Protein AF-0000000072836113 (afdb_homodimer)

Solvent-accessible surface area (backbone atoms only — not comparable to full-atom values): 17265 Å² total; per-residue (Å²): 109,69,57,57,51,49,36,40,50,34,34,48,49,34,35,54,46,54,59,66,67,56,52,55,27,55,66,50,55,52,45,44,49,50,35,49,42,50,35,51,41,53,59,25,50,70,26,61,88,32,74,64,18,45,50,36,31,46,52,44,48,41,49,39,23,42,24,34,28,39,27,32,53,12,46,51,43,48,22,62,48,16,75,67,33,53,38,48,71,48,24,47,52,20,14,58,74,62,66,36,54,74,38,69,59,45,54,52,17,51,50,27,34,52,52,15,49,44,59,48,45,41,54,59,60,36,62,66,20,39,58,44,29,43,62,53,30,60,93,45,44,65,59,52,50,47,52,50,51,50,38,49,55,45,46,50,51,44,49,47,48,46,44,54,50,52,45,47,38,49,47,48,38,54,60,51,63,73,100,110,67,57,59,49,48,36,41,48,36,34,48,50,32,36,55,46,50,62,67,47,72,55,52,28,55,67,51,55,51,47,44,49,49,36,48,43,48,36,50,40,52,59,26,49,70,26,61,86,32,72,66,16,44,49,35,30,48,53,43,49,40,50,38,22,41,25,33,28,38,27,33,53,12,46,51,44,48,23,62,49,16,75,67,34,52,38,47,70,49,23,46,51,21,13,59,74,63,65,36,53,76,37,69,58,46,56,52,16,51,50,27,34,51,53,15,50,43,58,47,44,39,53,60,57,34,63,68,18,38,57,43,30,42,63,54,29,61,93,46,43,65,61,52,50,46,51,49,53,49,39,50,56,47,44,50,52,46,49,47,49,47,44,54,50,51,44,46,40,48,49,46,40,54,57,52,64,72,100

Secondary structure (DSSP, 8-state):
-HHHHHHHHHHHHHHHHHHHT---BHHHHHHHHHHHHHHHHHHHHTTTT-HHHHHHHHHHHHHHHHHHHHHHHHHHHHHHHTTS--BHHHHHHHHHHHT-TTSHHHHHHHHHHHHHHHHHH-SHHHHHHHHHHHHHTGGGHHHHHHHHHHHHHHHHHHHHHHHHHHHHHHHHHHHHTT-/-HHHHHHHHHHHHHHHHHHHS---BHHHHHHHHHHHHHHHHHHHHTTTT-HHHHHHHHHHHHHHHHHHHHHHHHHHHHHHHTTS--BHHHHHHHHHHHT-TTSHHHHHHHHHHHHHHHHHH-SHHHHHHHHHHHHHTGGGHHHHHHHHHHHHHHHHHHHHHHHHHHHHHHHHHHHHTT-

InterPro domains:
  IPR001750 NADH:quinone oxidoreductase/Mrp antiporter, transmembrane domain [PF00361] (23-136)

Sequence (358 aa):
MAITEFLLFVLTATLGGMFLCGANDLITIFVAPECFSLCSYLLSGYTKRDVRSNEATMKYLLMGGASSSILVHGFSWLYGSSGGEIELQEIVNGLINTQMYNSPGISIALISITVGIGFKLSPAPFHQWTPDVYEGVRNRMDSVLYIREEGNQKGKKMSSSFFYHLGAVRDESLMHGFEMAITEFLLFVLTATLGGMFLCGANDLITIFVAPECFSLCSYLLSGYTKRDVRSNEATMKYLLMGGASSSILVHGFSWLYGSSGGEIELQEIVNGLINTQMYNSPGISIALISITVGIGFKLSPAPFHQWTPDVYEGVRNRMDSVLYIREEGNQKGKKMSSSFFYHLGAVRDESLMHGFE

pLDDT: mean 72.99, std 17.7, range [32.22, 97.19]

Organism: Musa balbisiana (NCBI:txid52838)

Nearest PDB structures (foldseek):
  7f9o-assembly1_M  TM=8.251E-01  e=6.031E-12  Hordeum vulgare subsp. spontaneum
  7wg5-assembly1_B  TM=7.705E-01  e=1.070E-10  Arabidopsis thaliana
  7a0g-assembly1_FFF  TM=2.506E-01  e=3.301E+00  Serratia marcescens
  6grj-assembly1_F  TM=2.348E-01  e=4.025E+00  Aeromonas hydrophila
  7f9o-assembly1_M  TM=8.269E-01  e=3.809E-12  Hordeum vulgare subsp. spontaneum

Foldseek 3Di:
DVVLVVLLVVLVVVLVVLLVVAPFFLVSLLVNLVSLLVSVLSLLCVLVVDPLSVVLSVVLVVLLVVLSVLQVQLVVLLCVCLVRGTGLLSSLVSNVVSVVLPPVSNVSSVVSNCSSLCSSLPCVSVVSNVVVSCVSNVVPNVSVVVSNVSSVVSSVSSVCSNCVSSVVSVVVCVVVVVD/DVVLVVVLVVLVVVLVVLLVVQPFFLVSLLVNLVSLLVSVLSLLCVLVVDPLSVVLSVVLVVLLVVLSVLQVQLVVLLCVCLVRGTGLLSSLVSNVVSVVLPPVSNVSSVVSNCSSLCSSLPCVSVVSNVVVSCVSNVVPNVSVVVSNVSSVVSSVSSVCSNCVSSVVSVVVCVVVVVD

Structure (mmCIF, N/CA/C/O backbone):
data_AF-0000000072836113-model_v1
#
loop_
_entity.id
_entity.type
_entity.pdbx_description
1 polymer 'NADH: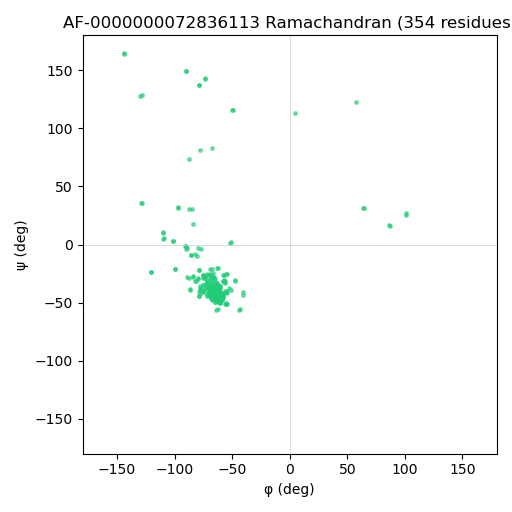quinone oxidoreductase/Mrp antiporter transmembrane domain-containing protein'
#
loop_
_atom_site.group_PDB
_atom_site.id
_atom_site.type_symbol
_atom_site.label_atom_id
_atom_site.label_alt_id
_atom_site.label_comp_id
_atom_site.label_asym_id
_atom_site.label_entity_id
_atom_site.label_seq_id
_atom_site.pdbx_PDB_ins_code
_atom_site.Cartn_x
_atom_site.Cartn_y
_atom_site.Cartn_z
_atom_site.occupancy
_atom_site.B_iso_or_equiv
_atom_site.auth_seq_id
_atom_site.auth_comp_id
_atom_site.auth_asym_id
_atom_site.auth_atom_id
_atom_site.pdbx_PDB_model_num
ATOM 1 N N . MET A 1 1 ? 17.453 -12.844 -9.352 1 54.12 1 MET A N 1
ATOM 2 C CA . MET A 1 1 ? 18.172 -12.5 -8.125 1 54.12 1 MET A CA 1
ATOM 3 C C . MET A 1 1 ? 18.609 -11.039 -8.133 1 54.12 1 MET A C 1
ATOM 5 O O . MET A 1 1 ? 18.344 -10.305 -7.188 1 54.12 1 MET A O 1
ATOM 9 N N . ALA A 1 2 ? 19.125 -10.672 -9.32 1 58.09 2 ALA A N 1
ATOM 10 C CA . ALA A 1 2 ? 19.734 -9.344 -9.391 1 58.09 2 ALA A CA 1
ATOM 11 C C . ALA A 1 2 ? 18.672 -8.25 -9.305 1 58.09 2 ALA A C 1
ATOM 13 O O . ALA A 1 2 ? 18.844 -7.262 -8.594 1 58.09 2 ALA A O 1
ATOM 14 N N . ILE A 1 3 ? 17.5 -8.484 -9.836 1 57.16 3 ILE A N 1
ATOM 15 C CA . ILE A 1 3 ? 16.484 -7.445 -9.898 1 57.16 3 ILE A CA 1
ATOM 16 C C . ILE A 1 3 ? 15.828 -7.277 -8.531 1 57.16 3 ILE A C 1
ATOM 18 O O . ILE A 1 3 ? 15.555 -6.156 -8.102 1 57.16 3 ILE A O 1
ATOM 22 N N . THR A 1 4 ? 15.695 -8.328 -7.914 1 59.41 4 THR A N 1
ATOM 23 C CA . THR A 1 4 ? 15.102 -8.281 -6.578 1 59.41 4 THR A CA 1
ATOM 24 C C . THR A 1 4 ? 16.031 -7.559 -5.605 1 59.41 4 THR A C 1
ATOM 26 O O . THR A 1 4 ? 15.57 -6.773 -4.77 1 59.41 4 THR A O 1
ATOM 29 N N . GLU A 1 5 ? 17.266 -7.895 -5.793 1 60.19 5 GLU A N 1
ATOM 30 C CA . GLU A 1 5 ? 18.25 -7.227 -4.945 1 60.19 5 GLU A CA 1
ATOM 31 C C . GLU A 1 5 ? 18.25 -5.719 -5.195 1 60.19 5 GLU A C 1
ATOM 33 O O . GLU A 1 5 ? 18.359 -4.93 -4.254 1 60.19 5 GLU A O 1
ATOM 38 N N . PHE A 1 6 ? 18.203 -5.52 -6.395 1 60.78 6 PHE A N 1
ATOM 39 C CA . PHE A 1 6 ? 18.188 -4.105 -6.754 1 60.78 6 PHE A CA 1
ATOM 40 C C . PHE A 1 6 ? 16.953 -3.414 -6.191 1 60.78 6 PHE A C 1
ATOM 42 O O . PHE A 1 6 ? 17.047 -2.334 -5.605 1 60.78 6 PHE A O 1
ATOM 49 N N . LEU A 1 7 ? 15.82 -4.062 -6.293 1 60.91 7 LEU A N 1
ATOM 50 C CA . LEU A 1 7 ? 14.578 -3.484 -5.793 1 60.91 7 LEU A CA 1
ATOM 51 C C . LEU A 1 7 ? 14.633 -3.307 -4.277 1 60.91 7 LEU A C 1
ATOM 53 O O . LEU A 1 7 ? 14.18 -2.289 -3.752 1 60.91 7 LEU A O 1
ATOM 57 N N . LEU A 1 8 ? 15.242 -4.191 -3.686 1 61.47 8 LEU A N 1
ATOM 58 C CA . LEU A 1 8 ? 15.398 -4.117 -2.236 1 61.47 8 LEU A CA 1
ATOM 59 C C . LEU A 1 8 ? 16.266 -2.932 -1.841 1 61.47 8 LEU A C 1
ATOM 61 O O . LEU A 1 8 ? 15.969 -2.225 -0.877 1 61.47 8 LEU A O 1
ATOM 65 N N . PHE A 1 9 ? 17.281 -2.877 -2.637 1 62.47 9 PHE A N 1
ATOM 66 C CA . PHE A 1 9 ? 18.203 -1.792 -2.344 1 62.47 9 PHE A CA 1
ATOM 67 C C . PHE A 1 9 ? 17.516 -0.438 -2.508 1 62.47 9 PHE A C 1
ATOM 69 O O . PHE A 1 9 ? 17.656 0.436 -1.648 1 62.47 9 PHE A O 1
ATOM 76 N N . VAL A 1 10 ? 16.844 -0.304 -3.539 1 60.09 10 VAL A N 1
ATOM 77 C CA . VAL A 1 10 ? 16.219 0.97 -3.865 1 60.09 10 VAL A CA 1
ATOM 78 C C . VAL A 1 10 ? 15.117 1.279 -2.846 1 60.09 10 VAL A C 1
ATOM 80 O O . VAL A 1 10 ? 15.008 2.41 -2.367 1 60.09 10 VAL A O 1
ATOM 83 N N . LEU A 1 11 ? 14.414 0.276 -2.494 1 62.47 11 LEU A N 1
ATOM 84 C CA . LEU A 1 11 ? 13.32 0.5 -1.558 1 62.47 11 LEU A CA 1
ATOM 85 C C . LEU A 1 11 ? 13.852 0.867 -0.176 1 62.47 11 LEU A C 1
ATOM 87 O O . LEU A 1 11 ? 13.305 1.757 0.485 1 62.47 11 LEU A O 1
ATOM 91 N N . THR A 1 12 ? 14.914 0.233 0.143 1 61.06 12 THR A N 1
ATOM 92 C CA . THR A 1 12 ? 15.5 0.525 1.446 1 61.06 12 THR A CA 1
ATOM 93 C C . THR A 1 12 ? 16.094 1.933 1.471 1 61.06 12 THR A C 1
ATOM 95 O O . THR A 1 12 ? 15.945 2.652 2.463 1 61.06 12 THR A O 1
ATOM 98 N N . ALA A 1 13 ? 16.672 2.189 0.383 1 60.03 13 ALA A N 1
ATOM 99 C CA . ALA A 1 13 ? 17.25 3.531 0.289 1 60.03 13 ALA A CA 1
ATOM 100 C C . ALA A 1 13 ? 16.156 4.594 0.328 1 60.03 13 ALA A C 1
ATOM 102 O O . ALA A 1 13 ? 16.328 5.645 0.954 1 60.03 13 ALA A O 1
ATOM 103 N N . THR A 1 14 ? 15.117 4.324 -0.301 1 59.16 14 THR A N 1
ATOM 104 C CA . THR A 1 14 ? 13.992 5.258 -0.325 1 59.16 14 THR A CA 1
ATOM 105 C C . THR A 1 14 ? 13.383 5.406 1.066 1 59.16 14 THR A C 1
ATOM 107 O O . THR A 1 14 ? 13.07 6.52 1.496 1 59.16 14 THR A O 1
ATOM 110 N N . LEU A 1 15 ? 13.305 4.297 1.693 1 60.97 15 LEU A N 1
ATOM 111 C CA . LEU A 1 15 ? 12.797 4.328 3.061 1 60.97 15 LEU A CA 1
ATOM 112 C C . LEU A 1 15 ? 13.68 5.191 3.951 1 60.97 15 LEU A C 1
ATOM 114 O O . LEU A 1 15 ? 13.172 5.973 4.766 1 60.97 15 LEU A O 1
ATOM 118 N N . GLY A 1 16 ? 14.898 4.934 3.746 1 58.16 16 GLY A N 1
ATOM 119 C CA . GLY A 1 16 ? 15.828 5.738 4.523 1 58.16 16 GLY A CA 1
ATOM 120 C C . GLY A 1 16 ? 15.703 7.223 4.242 1 58.16 16 GLY A C 1
ATOM 121 O O . GLY A 1 16 ? 15.68 8.039 5.172 1 58.16 16 GLY A O 1
ATOM 122 N N . GLY A 1 17 ? 15.586 7.582 3.07 1 56.16 17 GLY A N 1
ATOM 123 C CA . GLY A 1 17 ? 15.492 8.977 2.678 1 56.16 17 GLY A CA 1
ATOM 124 C C . GLY A 1 17 ? 14.195 9.633 3.123 1 56.16 17 GLY A C 1
ATOM 125 O O . GLY A 1 17 ? 14.188 10.805 3.494 1 56.16 17 GLY A O 1
ATOM 126 N N . MET A 1 18 ? 13.156 8.977 2.979 1 52.75 18 MET A N 1
ATOM 127 C CA . MET A 1 18 ? 11.867 9.555 3.336 1 52.75 18 MET A CA 1
ATOM 128 C C . MET A 1 18 ? 11.805 9.867 4.828 1 52.75 18 MET A C 1
ATOM 130 O O . MET A 1 18 ? 11.195 10.859 5.234 1 52.75 18 MET A O 1
ATOM 134 N N . PHE A 1 19 ? 12.367 9.031 5.543 1 5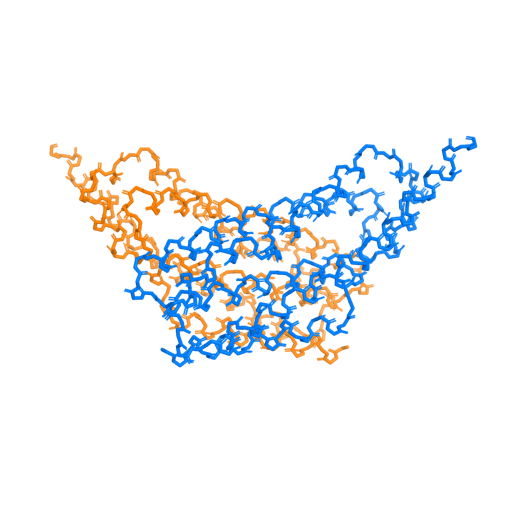2.69 19 PHE A N 1
ATOM 135 C CA . PHE A 1 19 ? 12.359 9.219 6.988 1 52.69 19 PHE A CA 1
ATOM 136 C C . PHE A 1 19 ? 13.18 10.438 7.383 1 52.69 19 PHE A C 1
ATOM 138 O O . PHE A 1 19 ? 12.898 11.086 8.391 1 52.69 19 PHE A O 1
ATOM 145 N N . LEU A 1 20 ? 14.062 10.656 6.562 1 48.53 20 LEU A N 1
ATOM 146 C CA . LEU A 1 20 ? 14.875 11.82 6.887 1 48.53 20 LEU A CA 1
ATOM 147 C C . LEU A 1 20 ? 14.07 13.102 6.75 1 48.53 20 LEU A C 1
ATOM 149 O O . LEU A 1 20 ? 14.391 14.117 7.379 1 48.53 20 LEU A O 1
ATOM 153 N N . CYS A 1 21 ? 13.141 13.156 5.973 1 48.66 21 CYS A N 1
ATOM 154 C CA . CYS A 1 21 ? 12.469 14.422 5.707 1 48.66 21 CYS A CA 1
ATOM 155 C C . CYS A 1 21 ? 11.406 14.703 6.762 1 48.66 21 CYS A C 1
ATOM 157 O O . CYS A 1 21 ? 10.961 15.844 6.91 1 48.66 21 CYS A O 1
ATOM 159 N N . GLY A 1 22 ? 11.422 14.047 7.934 1 60.19 22 GLY A N 1
ATOM 160 C CA . GLY A 1 22 ? 10.406 14.281 8.953 1 60.19 22 GLY A CA 1
ATOM 161 C C . GLY A 1 22 ? 9 14.023 8.453 1 60.19 22 GLY A C 1
ATOM 162 O O . GLY A 1 22 ? 8.641 14.422 7.348 1 60.19 22 GLY A O 1
ATOM 163 N N . ALA A 1 23 ? 8.172 13.188 8.992 1 74.69 23 ALA A N 1
ATOM 164 C CA . ALA A 1 23 ? 6.785 12.859 8.664 1 74.69 23 ALA A CA 1
ATOM 165 C C . ALA A 1 23 ? 5.832 13.938 9.18 1 74.69 23 ALA A C 1
ATOM 167 O O . ALA A 1 23 ? 5.207 13.766 10.234 1 74.69 23 ALA A O 1
ATOM 168 N N . ASN A 1 24 ? 5.711 15.094 8.367 1 82.25 24 ASN A N 1
ATOM 169 C CA . ASN A 1 24 ? 4.918 16.234 8.828 1 82.25 24 ASN A CA 1
ATOM 170 C C . ASN A 1 24 ? 3.627 16.375 8.023 1 82.25 24 ASN A C 1
ATOM 172 O O . ASN A 1 24 ? 2.904 17.359 8.172 1 82.25 24 ASN A O 1
ATOM 176 N N . ASP A 1 25 ? 3.4 15.453 7.191 1 87.31 25 ASP A N 1
ATOM 177 C CA . ASP A 1 25 ? 2.15 15.477 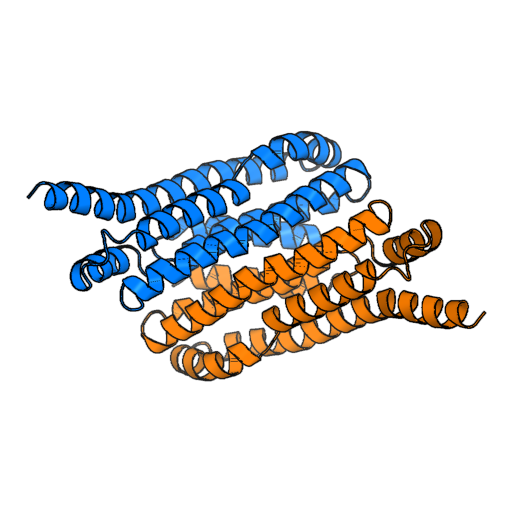6.441 1 87.31 25 ASP A CA 1
ATOM 178 C C . ASP A 1 25 ? 1.611 14.07 6.227 1 87.31 25 ASP A C 1
ATOM 180 O O . ASP A 1 25 ? 2.344 13.086 6.375 1 87.31 25 ASP A O 1
ATOM 184 N N . LEU A 1 26 ? 0.44 14.023 5.867 1 90.31 26 LEU A N 1
ATOM 185 C CA . LEU A 1 26 ? -0.258 12.742 5.75 1 90.31 26 LEU A CA 1
ATOM 186 C C . LEU A 1 26 ? 0.352 11.891 4.645 1 90.31 26 LEU A C 1
ATOM 188 O O . LEU A 1 26 ? 0.415 10.664 4.762 1 90.31 26 LEU A O 1
ATOM 192 N N . ILE A 1 27 ? 0.826 12.5 3.596 1 85.38 27 ILE A N 1
ATOM 193 C CA . ILE A 1 27 ? 1.368 11.758 2.463 1 85.38 27 ILE A CA 1
ATOM 194 C C . ILE A 1 27 ? 2.648 11.039 2.881 1 85.38 27 ILE A C 1
ATOM 196 O O . ILE A 1 27 ? 2.799 9.836 2.646 1 85.38 27 ILE A O 1
ATOM 200 N N . THR A 1 28 ? 3.516 11.75 3.541 1 82.69 28 THR A N 1
ATOM 201 C CA . THR A 1 28 ? 4.777 11.164 3.98 1 82.69 28 THR A CA 1
ATOM 202 C C . THR A 1 28 ? 4.531 10.07 5.02 1 82.69 28 THR A C 1
ATOM 204 O O . THR A 1 28 ? 5.203 9.039 5.012 1 82.69 28 THR A O 1
ATOM 207 N N . ILE A 1 29 ? 3.553 10.273 5.848 1 86.31 29 ILE A N 1
ATOM 208 C CA . ILE A 1 29 ? 3.227 9.312 6.895 1 86.31 29 ILE A CA 1
ATOM 209 C C . ILE A 1 29 ? 2.666 8.039 6.266 1 86.31 29 ILE A C 1
ATOM 211 O O . ILE A 1 29 ? 2.855 6.941 6.797 1 86.31 29 ILE A O 1
ATOM 215 N N . PHE A 1 30 ? 2.061 8.172 5.18 1 89.69 30 PHE A N 1
ATOM 216 C CA . PHE A 1 30 ? 1.537 6.996 4.488 1 89.69 30 PHE A CA 1
ATOM 217 C C . PHE A 1 30 ? 2.648 6.273 3.738 1 89.69 30 PHE A C 1
ATOM 219 O O . PHE A 1 30 ? 2.758 5.047 3.814 1 89.69 30 PHE A O 1
ATOM 226 N N . VAL A 1 31 ? 3.465 7.016 3.061 1 84 31 VAL A N 1
ATOM 227 C CA . VAL A 1 31 ? 4.441 6.457 2.129 1 84 31 VAL A CA 1
ATOM 228 C C . VAL A 1 31 ? 5.539 5.73 2.902 1 84 31 VAL A C 1
ATOM 230 O O . VAL A 1 31 ? 6.012 4.676 2.475 1 84 31 VAL A O 1
ATOM 233 N N . ALA A 1 32 ? 5.918 6.25 4.004 1 81.06 32 ALA A N 1
ATOM 234 C CA . ALA A 1 32 ? 7.055 5.703 4.742 1 81.06 32 ALA A CA 1
ATOM 235 C C . ALA A 1 32 ? 6.781 4.27 5.188 1 81.06 32 ALA A C 1
ATOM 237 O O . ALA A 1 32 ? 7.539 3.355 4.859 1 81.06 32 ALA A O 1
ATOM 238 N N . PRO A 1 33 ? 5.703 4.008 5.902 1 83.5 33 PRO A N 1
ATOM 239 C CA . PRO A 1 33 ? 5.461 2.621 6.301 1 83.5 33 PRO A CA 1
ATOM 240 C C . PRO A 1 33 ? 5.16 1.71 5.113 1 83.5 33 PRO A C 1
ATOM 242 O O . PRO A 1 33 ? 5.48 0.519 5.148 1 83.5 33 PRO A O 1
ATOM 245 N N . GLU A 1 34 ? 4.613 2.236 4.074 1 85.94 34 GLU A N 1
ATOM 246 C CA . GLU A 1 34 ? 4.387 1.433 2.875 1 85.94 34 GLU A CA 1
ATOM 247 C C . GLU A 1 34 ? 5.703 0.969 2.264 1 85.94 34 GLU A C 1
ATOM 249 O O . GLU A 1 34 ? 5.828 -0.184 1.845 1 85.94 34 GLU A O 1
ATOM 254 N N . CYS A 1 35 ? 6.543 1.857 2.205 1 78.5 35 CYS A N 1
ATOM 255 C CA . CYS A 1 35 ? 7.855 1.508 1.675 1 78.5 35 CYS A CA 1
ATOM 256 C C . CYS A 1 35 ? 8.523 0.445 2.537 1 78.5 35 CYS A C 1
ATOM 258 O O . CYS A 1 35 ? 9.141 -0.485 2.014 1 78.5 35 CYS A O 1
ATOM 260 N N . PHE A 1 36 ? 8.383 0.615 3.795 1 76.69 36 PHE A N 1
ATOM 261 C CA . PHE A 1 36 ? 8.938 -0.372 4.715 1 76.69 36 PHE A CA 1
ATOM 262 C C . PHE A 1 36 ? 8.32 -1.744 4.469 1 76.69 36 PHE A C 1
ATOM 264 O O . PHE A 1 36 ? 9.039 -2.746 4.383 1 76.69 36 PHE A O 1
ATOM 271 N N . SER A 1 37 ? 7.055 -1.807 4.355 1 83.12 37 SER A N 1
ATOM 272 C CA . SER A 1 37 ? 6.348 -3.064 4.137 1 83.12 37 SER A CA 1
ATOM 273 C C . SER A 1 37 ? 6.762 -3.707 2.814 1 83.12 37 SER A C 1
ATOM 275 O O . SER A 1 37 ? 6.957 -4.922 2.744 1 83.12 37 SER A O 1
ATOM 277 N N . LEU A 1 38 ? 6.883 -2.936 1.855 1 80.44 38 LEU A N 1
ATOM 278 C CA . LEU A 1 38 ? 7.238 -3.469 0.544 1 80.44 38 LEU A CA 1
ATOM 279 C C . LEU A 1 38 ? 8.633 -4.082 0.569 1 80.44 38 LEU A C 1
ATOM 281 O O . LEU A 1 38 ? 8.859 -5.145 -0.019 1 80.44 38 LEU A O 1
ATOM 285 N N . CYS A 1 39 ? 9.5 -3.434 1.212 1 74.25 39 CYS A N 1
ATOM 286 C CA . CYS A 1 39 ? 10.836 -3.988 1.368 1 74.25 39 CYS A CA 1
ATOM 287 C C . CYS A 1 39 ? 10.797 -5.32 2.111 1 74.25 39 CYS A C 1
ATOM 289 O O . CYS A 1 39 ? 11.508 -6.258 1.755 1 74.25 39 CYS A O 1
ATOM 291 N N . SER A 1 40 ? 9.961 -5.375 3.025 1 75.94 40 SER A N 1
ATOM 292 C CA . SER A 1 40 ? 9.844 -6.578 3.842 1 75.94 40 SER A CA 1
ATOM 293 C C . SER A 1 40 ? 9.25 -7.73 3.045 1 75.94 40 SER A C 1
ATOM 295 O O . SER A 1 40 ? 9.688 -8.875 3.174 1 75.94 40 SER A O 1
ATOM 297 N N . TYR A 1 41 ? 8.281 -7.422 2.197 1 80.06 41 TYR A N 1
ATOM 298 C CA . TYR A 1 41 ? 7.684 -8.469 1.378 1 80.06 41 TYR A CA 1
ATOM 299 C C . TYR A 1 41 ? 8.703 -9.055 0.411 1 80.06 41 TYR A C 1
ATOM 301 O O . TYR A 1 41 ? 8.75 -10.273 0.214 1 80.06 41 TYR A O 1
ATOM 309 N N . LEU A 1 42 ? 9.422 -8.195 -0.139 1 73.88 42 LEU A N 1
ATOM 310 C CA . LEU A 1 42 ? 10.383 -8.617 -1.155 1 73.88 42 LEU A CA 1
ATOM 311 C C . LEU A 1 42 ? 11.516 -9.422 -0.529 1 73.88 42 LEU A C 1
ATOM 313 O O . LEU A 1 42 ? 11.984 -10.406 -1.114 1 73.88 42 LEU A O 1
ATOM 317 N N . LEU A 1 43 ? 11.867 -9.031 0.563 1 69.19 43 LEU A N 1
ATOM 318 C CA . LEU A 1 43 ? 12.922 -9.758 1.266 1 69.19 43 LEU A CA 1
ATOM 319 C C . LEU A 1 43 ? 12.453 -11.156 1.651 1 69.19 43 LEU A C 1
ATOM 321 O O . LEU A 1 43 ? 13.195 -12.125 1.484 1 69.19 43 LEU A O 1
ATOM 325 N N . SER A 1 44 ? 11.281 -11.203 2.064 1 68 44 SER A N 1
ATOM 326 C CA . SER A 1 44 ? 10.742 -12.492 2.494 1 68 44 SER A CA 1
ATOM 327 C C . SER A 1 44 ? 10.414 -13.375 1.298 1 68 44 SER A C 1
ATOM 329 O O . SER A 1 44 ? 10.578 -14.602 1.359 1 68 44 SER A O 1
ATOM 331 N N . GLY A 1 45 ? 9.977 -12.781 0.256 1 64 45 GLY A N 1
ATOM 332 C CA . GLY A 1 45 ? 9.617 -13.523 -0.946 1 64 45 GLY A CA 1
ATOM 333 C C . GLY A 1 45 ? 10.82 -14.078 -1.681 1 64 45 GLY A C 1
ATOM 334 O O . GLY A 1 45 ? 10.695 -15.047 -2.443 1 64 45 GLY A O 1
ATOM 335 N N . TYR A 1 46 ? 11.828 -13.508 -1.519 1 61.34 46 TYR A N 1
ATOM 336 C CA . TYR A 1 46 ? 13.055 -14.008 -2.133 1 61.34 46 TYR A CA 1
ATOM 337 C C . TYR A 1 46 ? 13.469 -15.336 -1.518 1 61.34 46 TYR A C 1
ATOM 339 O O . TYR A 1 46 ? 14.195 -16.125 -2.141 1 61.34 46 TYR A O 1
ATOM 347 N N . THR A 1 47 ? 13.016 -15.578 -0.413 1 55.28 47 THR A N 1
ATOM 348 C CA . THR A 1 47 ? 13.273 -16.891 0.161 1 55.28 47 THR A CA 1
ATOM 349 C C . THR A 1 47 ? 12.203 -17.891 -0.281 1 55.28 47 THR A C 1
ATOM 351 O O . THR A 1 47 ? 11.812 -18.766 0.49 1 55.28 47 THR A O 1
ATOM 354 N N . LYS A 1 48 ? 11.664 -17.672 -1.484 1 56.03 48 LYS A N 1
ATOM 355 C CA . LYS A 1 48 ? 10.539 -18.391 -2.066 1 56.03 48 LYS A CA 1
ATOM 356 C C . LYS A 1 48 ? 10.766 -19.906 -2.012 1 56.03 48 LYS A C 1
ATOM 358 O O . LYS A 1 48 ? 9.836 -20.688 -2.225 1 56.03 48 LYS A O 1
ATOM 363 N N . ARG A 1 49 ? 11.914 -20.406 -1.439 1 59.69 49 ARG A N 1
ATOM 364 C CA . ARG A 1 49 ? 12.211 -21.828 -1.579 1 59.69 49 ARG A CA 1
ATOM 365 C C . ARG A 1 49 ? 11.602 -22.625 -0.432 1 59.69 49 ARG A C 1
ATOM 367 O O . ARG A 1 49 ? 11.531 -23.859 -0.496 1 59.69 49 ARG A O 1
ATOM 374 N N . ASP A 1 50 ? 11.023 -21.891 0.454 1 68.06 50 ASP A N 1
ATOM 375 C CA . ASP A 1 50 ? 10.469 -22.625 1.585 1 68.06 50 ASP A CA 1
ATOM 376 C C . ASP A 1 50 ? 9.008 -22.266 1.822 1 68.06 50 ASP A C 1
ATOM 378 O O . ASP A 1 50 ? 8.648 -21.094 1.797 1 68.06 50 ASP A O 1
ATOM 382 N N . VAL A 1 51 ? 8.188 -23.281 1.903 1 74.44 51 VAL A N 1
ATOM 383 C CA . VAL A 1 51 ? 6.75 -23.141 2.105 1 74.44 51 VAL A CA 1
ATOM 384 C C . VAL A 1 51 ? 6.473 -22.266 3.318 1 74.44 51 VAL A C 1
ATOM 386 O O . VAL A 1 51 ? 5.551 -21.438 3.301 1 74.44 51 VAL A O 1
ATOM 389 N N . ARG A 1 52 ? 7.27 -22.391 4.34 1 74.19 52 ARG A N 1
ATOM 390 C CA . ARG A 1 52 ? 7.074 -21.625 5.566 1 74.19 52 ARG A CA 1
ATOM 391 C C . ARG A 1 52 ? 7.336 -20.141 5.336 1 74.19 52 ARG A C 1
ATOM 393 O O . ARG A 1 52 ? 6.629 -19.297 5.871 1 74.19 52 ARG A O 1
ATOM 400 N N . SER A 1 53 ? 8.273 -19.859 4.504 1 73.69 53 SER A N 1
ATOM 401 C CA . SER A 1 53 ? 8.609 -18.484 4.172 1 73.69 53 SER A CA 1
ATOM 402 C C . SER A 1 53 ? 7.512 -17.828 3.338 1 73.69 53 SER A C 1
ATOM 404 O O . SER A 1 53 ? 7.145 -16.672 3.576 1 73.69 53 SER A O 1
ATOM 406 N N . ASN A 1 54 ? 6.973 -18.656 2.512 1 79 54 ASN A N 1
ATOM 407 C CA . ASN A 1 54 ? 5.875 -18.156 1.693 1 79 54 ASN A CA 1
ATOM 408 C C . ASN A 1 54 ? 4.648 -17.828 2.541 1 79 54 ASN A C 1
ATOM 410 O O . ASN A 1 54 ? 3.98 -16.812 2.303 1 79 54 ASN A O 1
ATOM 414 N N . GLU A 1 55 ? 4.453 -18.703 3.496 1 86 55 GLU A N 1
ATOM 415 C CA . GLU A 1 55 ? 3.311 -18.469 4.375 1 86 55 GLU A CA 1
ATOM 416 C C . GLU A 1 55 ? 3.484 -17.203 5.199 1 86 55 GLU A C 1
ATOM 418 O O . GLU A 1 55 ? 2.555 -16.406 5.324 1 86 55 GLU A O 1
ATOM 423 N N . ALA A 1 56 ? 4.586 -17.016 5.734 1 81.38 56 ALA A N 1
ATOM 424 C CA . ALA A 1 56 ? 4.871 -15.828 6.543 1 81.38 56 ALA A CA 1
ATOM 425 C C . ALA A 1 56 ? 4.773 -14.555 5.707 1 81.38 56 ALA A C 1
ATOM 427 O O . ALA A 1 56 ? 4.195 -13.562 6.145 1 81.38 56 ALA A O 1
ATOM 428 N N . THR A 1 57 ? 5.32 -14.609 4.527 1 83.19 57 THR A N 1
ATOM 429 C CA . THR A 1 57 ? 5.289 -13.453 3.641 1 83.19 57 THR A CA 1
ATOM 430 C C . THR A 1 57 ? 3.854 -13.102 3.254 1 83.19 57 THR A C 1
ATOM 432 O O . THR A 1 57 ? 3.469 -11.93 3.26 1 83.19 57 THR A O 1
ATOM 435 N N . MET A 1 58 ? 3.131 -14.164 3.047 1 89.06 58 MET A N 1
ATOM 436 C CA . MET A 1 58 ? 1.744 -13.938 2.652 1 89.06 58 MET A CA 1
ATOM 437 C C . MET A 1 58 ? 0.938 -13.359 3.811 1 89.06 58 MET A C 1
ATOM 439 O O . MET A 1 58 ? 0.159 -12.422 3.625 1 89.06 58 MET A O 1
ATOM 443 N N . LYS A 1 59 ? 1.151 -13.906 4.953 1 87.56 59 LYS A N 1
ATOM 444 C CA . LYS A 1 59 ? 0.452 -13.375 6.121 1 87.56 59 LYS A CA 1
ATOM 445 C C . LYS A 1 59 ? 0.79 -11.906 6.344 1 87.56 59 LYS A C 1
ATOM 447 O O . LYS A 1 59 ? -0.1 -11.094 6.598 1 87.56 59 LYS A O 1
ATOM 452 N N . TYR A 1 60 ? 2.021 -11.633 6.164 1 85.31 60 TYR A N 1
ATOM 453 C CA . TYR A 1 60 ? 2.469 -10.258 6.363 1 85.31 60 TYR A CA 1
ATOM 454 C C . TYR A 1 60 ? 1.918 -9.344 5.277 1 85.31 60 TYR A C 1
ATOM 456 O O . TYR A 1 60 ? 1.464 -8.234 5.562 1 85.31 60 TYR A O 1
ATOM 464 N N . LEU A 1 61 ? 1.978 -9.766 4.152 1 89.31 61 LEU A N 1
ATOM 465 C CA . LEU A 1 61 ? 1.464 -9 3.021 1 89.31 61 LEU A CA 1
ATOM 466 C C . LEU A 1 61 ? -0.036 -8.766 3.16 1 89.31 61 LEU A C 1
ATOM 468 O O . LEU A 1 61 ? -0.517 -7.652 2.939 1 89.31 61 LEU A O 1
ATOM 472 N N . LEU A 1 62 ? -0.79 -9.797 3.59 1 93.06 62 LEU A N 1
ATOM 473 C CA . LEU A 1 62 ? -2.234 -9.672 3.75 1 93.06 62 LEU A CA 1
ATOM 474 C C . LEU A 1 62 ? -2.576 -8.672 4.855 1 93.06 62 LEU A C 1
ATOM 476 O O . LEU A 1 62 ? -3.443 -7.816 4.68 1 93.06 62 LEU A O 1
ATOM 480 N N . MET A 1 63 ? -1.853 -8.742 5.91 1 90.19 63 MET A N 1
ATOM 481 C CA . MET A 1 63 ? -2.074 -7.805 7.012 1 90.19 63 MET A CA 1
ATOM 482 C C . MET A 1 63 ? -1.691 -6.387 6.605 1 90.19 63 MET A C 1
ATOM 484 O O . MET A 1 63 ? -2.396 -5.43 6.934 1 90.19 63 MET A O 1
ATOM 488 N N . GLY A 1 64 ? -0.593 -6.297 5.891 1 90 64 GLY A N 1
ATOM 489 C CA . GLY A 1 64 ? -0.144 -5 5.41 1 90 64 GLY A CA 1
ATOM 490 C C . GLY A 1 64 ? -1.127 -4.344 4.457 1 90 64 GLY A C 1
ATOM 491 O O . GLY A 1 64 ? -1.394 -3.145 4.562 1 90 64 GLY A O 1
ATOM 492 N N . GLY A 1 65 ? -1.607 -5.098 3.545 1 93.31 65 GLY A N 1
ATOM 493 C CA . GLY A 1 65 ? -2.607 -4.582 2.625 1 93.31 65 GLY A CA 1
ATOM 494 C C . GLY A 1 65 ? -3.879 -4.129 3.316 1 93.31 65 GLY A C 1
ATOM 495 O O . GLY A 1 65 ? -4.441 -3.088 2.975 1 93.31 65 GLY A O 1
ATOM 496 N N . ALA A 1 66 ? -4.336 -4.887 4.305 1 94.12 66 ALA A N 1
ATOM 497 C CA . ALA A 1 66 ? -5.551 -4.547 5.043 1 94.12 66 ALA A CA 1
ATOM 498 C C . ALA A 1 66 ? -5.336 -3.307 5.906 1 94.12 66 ALA A C 1
ATOM 500 O O . ALA A 1 66 ? -6.223 -2.457 6.016 1 94.12 66 ALA A O 1
ATOM 501 N N . SER A 1 67 ? -4.156 -3.18 6.438 1 93.94 67 SER A N 1
ATOM 502 C CA . SER A 1 67 ? -3.881 -2.07 7.344 1 93.94 67 SER A CA 1
ATOM 503 C C . SER A 1 67 ? -3.854 -0.74 6.602 1 93.94 67 SER A C 1
ATOM 505 O O . SER A 1 67 ? -4.129 0.31 7.184 1 93.94 67 SER A O 1
ATOM 507 N N . SER A 1 68 ? -3.555 -0.803 5.281 1 94.62 68 SER A N 1
ATOM 508 C CA . SER A 1 68 ? -3.557 0.419 4.484 1 94.62 68 SER A CA 1
ATOM 509 C C . SER A 1 68 ? -4.941 1.058 4.453 1 94.62 68 SER A C 1
ATOM 511 O O . SER A 1 68 ? -5.07 2.281 4.527 1 94.62 68 SER A O 1
ATOM 513 N N . SER A 1 69 ? -5.965 0.251 4.414 1 96.44 69 SER A N 1
ATOM 514 C CA . SER A 1 69 ? -7.324 0.774 4.383 1 96.44 69 SER A CA 1
ATOM 515 C C . SER A 1 69 ? -7.707 1.393 5.723 1 96.44 69 SER A C 1
ATOM 517 O O . SER A 1 69 ? -8.406 2.408 5.77 1 96.44 69 SER A O 1
ATOM 519 N N . ILE A 1 70 ? -7.254 0.809 6.766 1 96.25 70 ILE A N 1
ATOM 520 C CA . ILE A 1 70 ? -7.531 1.337 8.094 1 96.25 70 ILE A CA 1
ATOM 521 C C . ILE A 1 70 ? -6.836 2.686 8.266 1 96.25 70 ILE A C 1
ATOM 523 O O . ILE A 1 70 ? -7.441 3.643 8.758 1 96.25 70 ILE A O 1
ATOM 527 N N . LEU A 1 71 ? -5.629 2.736 7.777 1 95.5 71 LEU A N 1
ATOM 528 C CA . LEU A 1 71 ? -4.848 3.965 7.875 1 95.5 71 LEU A CA 1
ATOM 529 C C . LEU A 1 71 ? -5.5 5.09 7.074 1 95.5 71 LEU A C 1
ATOM 531 O O . LEU A 1 71 ? -5.703 6.188 7.594 1 95.5 71 LEU A O 1
ATOM 535 N N . VAL A 1 72 ? -5.934 4.836 5.887 1 96.69 72 VAL A N 1
ATOM 536 C CA . VAL A 1 72 ? -6.461 5.906 5.043 1 96.69 72 VAL A CA 1
ATOM 537 C C . VAL A 1 72 ? -7.855 6.297 5.516 1 96.69 72 VAL A C 1
ATOM 539 O O . VAL A 1 72 ? -8.305 7.426 5.293 1 96.69 72 VAL A O 1
ATOM 542 N N . HIS A 1 73 ? -8.555 5.363 6.145 1 97.19 73 HIS A N 1
ATOM 543 C CA . HIS A 1 73 ? -9.812 5.746 6.777 1 97.19 73 HIS A CA 1
ATOM 544 C C . HIS A 1 73 ? -9.594 6.848 7.809 1 97.19 73 HIS A C 1
ATOM 546 O O . HIS A 1 73 ? -10.328 7.836 7.836 1 97.19 73 HIS A O 1
ATOM 552 N N . GLY A 1 74 ? -8.609 6.742 8.633 1 96.88 74 GLY A N 1
ATOM 553 C CA . GLY A 1 74 ? -8.258 7.789 9.578 1 96.88 74 GLY A CA 1
ATOM 554 C C . GLY A 1 74 ? -7.859 9.094 8.906 1 96.88 74 GLY A C 1
ATOM 555 O O . GLY A 1 74 ? -8.297 10.172 9.312 1 96.88 74 GLY A O 1
ATOM 556 N N . PHE A 1 75 ? -7.145 8.961 7.855 1 97 75 PHE A N 1
ATOM 557 C CA . PHE A 1 75 ? -6.703 10.133 7.109 1 97 75 PHE A CA 1
ATOM 558 C C . PHE A 1 75 ? -7.895 10.898 6.539 1 97 75 PHE A C 1
ATOM 560 O O . PHE A 1 75 ? -7.887 12.125 6.5 1 97 75 PHE A O 1
ATOM 567 N N . SER A 1 76 ? -8.859 10.148 6.098 1 97.06 76 SER A N 1
ATOM 568 C CA . SER A 1 76 ? -10.023 10.789 5.5 1 97.06 76 SER A CA 1
ATOM 569 C C . SER A 1 76 ? -10.758 11.664 6.512 1 97.06 76 SER A C 1
ATOM 571 O O . SER A 1 76 ? -11.219 12.758 6.176 1 97.06 76 SER A O 1
ATOM 573 N N . TRP A 1 77 ? -10.812 11.219 7.715 1 96.62 77 TRP A N 1
ATOM 574 C CA . TRP A 1 77 ? -11.461 11.992 8.766 1 96.62 77 TRP A CA 1
ATOM 575 C C . TRP A 1 77 ? -10.664 13.25 9.086 1 96.62 77 TRP A C 1
ATOM 577 O O . TRP A 1 77 ? -11.234 14.344 9.18 1 96.62 77 TRP A O 1
ATOM 587 N N . LEU A 1 78 ? -9.375 13.117 9.172 1 95.94 78 LEU A N 1
ATOM 588 C CA . LEU A 1 78 ? -8.531 14.266 9.484 1 95.94 78 LEU A CA 1
ATOM 589 C C . LEU A 1 78 ? -8.57 15.297 8.352 1 95.94 78 LEU A C 1
ATOM 591 O O . LEU A 1 78 ? -8.719 16.5 8.602 1 95.94 78 LEU A O 1
ATOM 595 N N . TYR A 1 79 ? -8.461 14.766 7.234 1 96 79 TYR A N 1
ATOM 596 C CA . TYR A 1 79 ? -8.484 15.633 6.066 1 96 79 TYR A CA 1
ATOM 597 C C . TYR A 1 79 ? -9.805 16.375 5.957 1 96 79 TYR A C 1
ATOM 599 O O . TYR A 1 79 ? -9.828 17.594 5.797 1 96 79 TYR A O 1
ATOM 607 N N . GLY A 1 80 ? -10.898 15.742 6.059 1 95 80 GLY A N 1
ATOM 608 C CA . GLY A 1 80 ? -12.219 16.344 5.945 1 95 80 GLY A CA 1
ATOM 609 C C . GLY A 1 80 ? -12.539 17.297 7.074 1 95 80 GLY A C 1
ATOM 610 O O . GLY A 1 80 ? -13.039 18.406 6.836 1 95 80 GLY A O 1
ATOM 611 N N . SER A 1 81 ? -12.18 16.953 8.258 1 95.62 81 SER A N 1
ATOM 612 C CA . SER A 1 81 ? -12.547 17.75 9.43 1 95.62 81 SER A CA 1
ATOM 613 C C . SER A 1 81 ? -11.648 18.969 9.578 1 95.62 81 SER A C 1
ATOM 615 O O . SER A 1 81 ? -12.008 19.922 10.266 1 95.62 81 SER A O 1
ATOM 617 N N . SER A 1 82 ? -10.453 18.906 8.969 1 94.81 82 SER A N 1
ATOM 618 C CA . SER A 1 82 ? -9.523 20.031 9.086 1 94.81 82 SER A CA 1
ATOM 619 C C . SER A 1 82 ? -9.727 21.031 7.953 1 94.81 82 SER A C 1
ATOM 621 O O . SER A 1 82 ? -9.047 22.062 7.902 1 94.81 82 SER A O 1
ATOM 623 N N . GLY A 1 83 ? -10.688 20.734 7.008 1 93.69 83 GLY A N 1
ATOM 624 C CA . GLY A 1 83 ? -10.914 21.641 5.887 1 93.69 83 GLY A CA 1
ATOM 625 C C . GLY A 1 83 ? -9.992 21.359 4.711 1 93.69 83 GLY A C 1
ATOM 626 O O . GLY A 1 83 ? -9.695 22.266 3.924 1 93.69 83 GLY A O 1
ATOM 627 N N . GLY A 1 84 ? -9.367 20.156 4.734 1 92.94 84 GLY A N 1
ATOM 628 C CA . GLY A 1 84 ? -8.594 19.734 3.572 1 92.94 84 GLY A CA 1
ATOM 629 C C . GLY A 1 84 ? -7.102 19.938 3.754 1 92.94 84 GLY A C 1
ATOM 630 O O . GLY A 1 84 ? -6.379 20.188 2.787 1 92.94 84 GLY A O 1
ATOM 631 N N . GLU A 1 85 ? -6.648 19.922 4.961 1 92.19 85 GLU A N 1
ATOM 632 C CA . GLU A 1 85 ? -5.227 20.109 5.238 1 92.19 85 GLU A CA 1
ATOM 633 C C . GLU A 1 85 ? -4.488 18.766 5.246 1 92.19 85 GLU A C 1
ATOM 635 O O . GLU A 1 85 ? -5.016 17.766 5.73 1 92.19 85 GLU A O 1
ATOM 640 N N . ILE A 1 86 ? -3.24 18.797 4.859 1 91.31 86 ILE A N 1
ATOM 641 C CA . ILE A 1 86 ? -2.471 17.547 4.82 1 91.31 86 ILE A CA 1
ATOM 642 C C . ILE A 1 86 ? -1.263 17.672 5.746 1 91.31 86 ILE A C 1
ATOM 644 O O . ILE A 1 86 ? -0.696 16.656 6.168 1 91.31 86 ILE A O 1
ATOM 648 N N . GLU A 1 87 ? -0.862 18.891 5.996 1 89.25 87 GLU A N 1
ATOM 649 C CA . GLU A 1 87 ? 0.231 19.109 6.941 1 89.25 87 GLU A CA 1
ATOM 650 C C . GLU A 1 87 ? -0.255 19 8.383 1 89.25 87 GLU A C 1
ATOM 652 O O . GLU A 1 87 ? -1.295 19.562 8.742 1 89.25 87 GLU A O 1
ATOM 657 N N . LEU A 1 88 ? 0.478 18.359 9.203 1 90.75 88 LEU A N 1
ATOM 658 C CA . LEU A 1 88 ? 0.022 18.016 10.547 1 90.75 88 LEU A CA 1
ATOM 659 C C . LEU A 1 88 ? -0.311 19.281 11.336 1 90.75 88 LEU A C 1
ATOM 661 O O . LEU A 1 88 ? -1.351 19.359 11.992 1 90.75 88 LEU A O 1
ATOM 665 N N . GLN A 1 89 ? 0.535 20.281 11.25 1 91 89 GLN A N 1
ATOM 666 C CA . GLN A 1 89 ? 0.261 21.516 11.969 1 91 89 GLN A CA 1
ATOM 667 C C . GLN A 1 89 ? -0.997 22.188 11.438 1 91 89 GLN A C 1
ATOM 669 O O . GLN A 1 89 ? -1.8 22.719 12.219 1 91 89 GLN A O 1
ATOM 674 N N . GLU A 1 90 ? -1.163 22.125 10.18 1 93.06 90 GLU A N 1
ATOM 675 C CA . GLU A 1 90 ? -2.342 22.734 9.57 1 93.06 90 GLU A CA 1
ATOM 676 C C . GLU A 1 90 ? -3.602 21.922 9.883 1 93.06 90 GLU A C 1
ATOM 678 O O . GLU A 1 90 ? -4.691 22.484 9.992 1 93.06 90 GLU A O 1
ATOM 683 N N . ILE A 1 91 ? -3.412 20.719 10.016 1 94.06 91 ILE A N 1
ATOM 684 C CA . ILE A 1 91 ? -4.535 19.891 10.414 1 94.06 91 ILE A CA 1
ATOM 685 C C . ILE A 1 91 ? -5.004 20.281 11.812 1 94.06 91 ILE A C 1
ATOM 687 O O . ILE A 1 91 ? -6.199 20.469 12.047 1 94.06 91 ILE A O 1
ATOM 691 N N . VAL A 1 92 ? -4.094 20.453 12.711 1 93.31 92 VAL A N 1
ATOM 692 C CA . VAL A 1 92 ? -4.43 20.859 14.07 1 93.31 92 VAL A CA 1
ATOM 693 C C . VAL A 1 92 ? -5.148 22.219 14.039 1 93.31 92 VAL A C 1
ATOM 695 O O . VAL A 1 92 ? -6.215 22.375 14.641 1 93.31 92 VAL A O 1
ATOM 698 N N . ASN A 1 93 ? -4.574 23.156 13.273 1 94.44 93 ASN A N 1
ATOM 699 C CA . ASN A 1 93 ? -5.195 24.469 13.148 1 94.44 93 ASN A CA 1
ATOM 700 C C . ASN A 1 93 ? -6.59 24.375 12.539 1 94.44 93 ASN A C 1
ATOM 702 O O . ASN A 1 93 ? -7.52 25.047 12.984 1 94.44 93 ASN A O 1
ATOM 706 N N . GLY A 1 94 ? -6.664 23.531 11.531 1 94.44 94 GLY A N 1
ATOM 707 C CA . GLY A 1 94 ? -7.953 23.344 10.883 1 94.44 94 GLY A CA 1
ATOM 708 C C . GLY A 1 94 ? -9.008 22.766 11.805 1 94.44 94 GLY A C 1
ATOM 709 O O . GLY A 1 94 ? -10.164 23.188 11.789 1 94.44 94 GLY A O 1
ATOM 710 N N . LEU A 1 95 ? -8.602 21.875 12.617 1 94.19 95 LEU A N 1
ATOM 711 C CA . LEU A 1 95 ? -9.516 21.234 13.555 1 94.19 95 LEU A CA 1
ATOM 712 C C . LEU A 1 95 ? -10 22.234 14.602 1 94.19 95 LEU A C 1
ATOM 714 O O . LEU A 1 95 ? -11.148 22.188 15.031 1 94.19 95 LEU A O 1
ATOM 718 N N . ILE A 1 96 ? -9.109 23.109 14.969 1 92.75 96 ILE A N 1
ATOM 719 C CA . ILE A 1 96 ? -9.469 24.172 15.914 1 92.75 96 ILE A CA 1
ATOM 720 C C . ILE A 1 96 ? -10.438 25.141 15.258 1 92.75 96 ILE A C 1
ATOM 722 O O . ILE A 1 96 ? -11.477 25.484 15.828 1 92.75 96 ILE A O 1
ATOM 726 N N . ASN A 1 97 ? -10.172 25.5 14.086 1 94.94 97 ASN A N 1
ATOM 727 C CA . ASN A 1 97 ? -10.984 26.469 13.359 1 94.94 97 ASN A CA 1
ATOM 728 C C . ASN A 1 97 ? -12.383 25.938 13.086 1 94.94 97 ASN A C 1
ATOM 730 O O . ASN A 1 97 ? -13.359 26.688 13.164 1 94.94 97 ASN A O 1
ATOM 734 N N . THR A 1 98 ? -12.414 24.672 12.766 1 94.31 98 THR A N 1
ATOM 735 C CA . THR A 1 98 ? -13.711 24.062 12.445 1 94.31 98 THR A CA 1
ATOM 736 C C . THR A 1 98 ? -14.414 23.594 13.711 1 94.31 98 THR A C 1
ATOM 738 O O . THR A 1 98 ? -15.562 23.141 13.664 1 94.31 98 THR A O 1
ATOM 741 N N . GLN A 1 99 ? -13.711 23.625 14.828 1 92.69 99 GLN A N 1
ATOM 742 C CA . GLN A 1 99 ? -14.219 23.188 16.125 1 92.69 99 GLN A CA 1
ATOM 743 C C . GLN A 1 99 ? -14.539 21.688 16.125 1 92.69 99 GLN A C 1
ATOM 745 O O . GLN A 1 99 ? -15.516 21.266 16.734 1 92.69 99 GLN A O 1
ATOM 750 N N . MET A 1 100 ? -13.773 20.969 15.336 1 93.06 100 MET A N 1
ATOM 751 C CA . MET A 1 100 ? -14.008 19.531 15.219 1 93.06 100 MET A CA 1
ATOM 752 C C . MET A 1 100 ? -13.008 18.75 16.062 1 93.06 100 MET A C 1
ATOM 754 O O . MET A 1 100 ? -13.055 17.516 16.109 1 93.06 100 MET A O 1
ATOM 758 N N . TYR A 1 101 ? -12.195 19.422 16.75 1 89.19 101 TYR A N 1
ATOM 759 C CA . TYR A 1 101 ? -11.117 18.766 17.484 1 89.19 101 TYR A CA 1
ATOM 760 C C . TYR A 1 101 ? -11.672 17.828 18.531 1 89.19 101 TYR A C 1
ATOM 762 O O . TYR A 1 101 ? -11 16.875 18.938 1 89.19 101 TYR A O 1
ATOM 770 N N . ASN A 1 102 ? -12.961 17.969 18.984 1 87.62 102 ASN A N 1
ATOM 771 C CA . ASN A 1 102 ? -13.555 17.141 20.031 1 87.62 102 ASN A CA 1
ATOM 772 C C . ASN A 1 102 ? -14.617 16.203 19.469 1 87.62 102 ASN A C 1
ATOM 774 O O . ASN A 1 102 ? -15.367 15.586 20.219 1 87.62 102 ASN A O 1
ATOM 778 N N . SER A 1 103 ? -14.711 16.094 18.25 1 90.81 103 SER A N 1
ATOM 779 C CA . SER A 1 103 ? -15.688 15.203 17.625 1 90.81 103 SER A CA 1
ATOM 780 C C . SER A 1 103 ? -15.273 13.742 17.781 1 90.81 103 SER A C 1
ATOM 782 O O . SER A 1 103 ? -14.078 13.422 17.75 1 90.81 103 SER A O 1
ATOM 784 N N . PRO A 1 104 ? -16.203 12.898 17.969 1 92.12 104 PRO A N 1
ATOM 785 C CA . PRO A 1 104 ? -15.898 11.469 18.031 1 92.12 104 PRO A CA 1
ATOM 786 C C . PRO A 1 104 ? -15.156 10.961 16.797 1 92.12 104 PRO A C 1
ATOM 788 O O . PRO A 1 104 ? -14.383 10.008 16.875 1 92.12 104 PRO A O 1
ATOM 791 N N . GLY A 1 105 ? -15.344 11.656 15.719 1 92.5 105 GLY A N 1
ATOM 792 C CA . GLY A 1 105 ? -14.68 11.289 14.484 1 92.5 105 GLY A CA 1
ATOM 793 C C . GLY A 1 105 ? -13.172 11.391 14.562 1 92.5 105 GLY A C 1
ATOM 794 O O . GLY A 1 105 ? -12.453 10.578 13.977 1 92.5 105 GLY A O 1
ATOM 795 N N . ILE A 1 106 ? -12.766 12.305 15.32 1 93.06 106 ILE A N 1
ATOM 796 C CA . ILE A 1 106 ? -11.328 12.492 15.453 1 93.06 106 ILE A CA 1
ATOM 797 C C . ILE A 1 106 ? -10.734 11.367 16.312 1 93.06 106 ILE A C 1
ATOM 799 O O . ILE A 1 106 ? -9.641 10.883 16.031 1 93.06 106 ILE A O 1
ATOM 803 N N . SER A 1 107 ? -11.492 11.008 17.312 1 91.56 107 SER A N 1
ATOM 804 C CA . SER A 1 107 ? -11.047 9.859 18.109 1 91.56 107 SER A CA 1
ATOM 805 C C . SER A 1 107 ? -10.945 8.602 17.25 1 91.56 107 SER A C 1
ATOM 807 O O . SER A 1 107 ? -9.969 7.852 17.344 1 91.56 107 SER A O 1
ATOM 809 N N . ILE A 1 108 ? -11.906 8.383 16.438 1 93.44 108 ILE A N 1
ATOM 810 C CA . ILE A 1 108 ? -11.906 7.246 15.516 1 93.44 108 ILE A CA 1
ATOM 811 C C . ILE A 1 108 ? -10.719 7.355 14.562 1 93.44 108 ILE A C 1
ATOM 813 O O . ILE A 1 108 ? -10.047 6.363 14.281 1 93.44 108 ILE A O 1
ATOM 817 N N . ALA A 1 109 ? -10.469 8.562 14.07 1 95.38 109 ALA A N 1
ATOM 818 C CA . ALA A 1 109 ? -9.352 8.789 13.156 1 95.38 109 ALA A CA 1
ATOM 819 C C . ALA A 1 109 ? -8.023 8.43 13.812 1 95.38 109 ALA A C 1
ATOM 821 O O . ALA A 1 109 ? -7.207 7.715 13.234 1 95.38 109 ALA A O 1
ATOM 822 N N . LEU A 1 110 ? -7.875 8.844 15.039 1 92.19 110 LEU A N 1
ATOM 823 C CA . LEU A 1 110 ? -6.617 8.617 15.742 1 92.19 110 LEU A CA 1
ATOM 824 C C . LEU A 1 110 ? -6.422 7.133 16.047 1 92.19 110 LEU A C 1
ATOM 826 O O . LEU A 1 110 ? -5.312 6.609 15.938 1 92.19 110 LEU A O 1
ATOM 830 N N . ILE A 1 111 ? -7.473 6.477 16.422 1 93.06 111 ILE A N 1
ATOM 831 C CA . ILE A 1 111 ? -7.398 5.039 16.672 1 93.06 111 ILE A CA 1
ATOM 832 C C . ILE A 1 111 ? -7.062 4.309 15.367 1 93.06 111 ILE A C 1
ATOM 834 O O . ILE A 1 111 ? -6.195 3.434 15.352 1 93.06 111 ILE A O 1
ATOM 838 N N . SER A 1 112 ? -7.746 4.656 14.305 1 95.81 112 SER A N 1
ATOM 839 C CA . SER A 1 112 ? -7.5 4.035 13.008 1 95.81 112 SER A CA 1
ATOM 840 C C . SER A 1 112 ? -6.047 4.211 12.578 1 95.81 112 SER A C 1
ATOM 842 O O . SER A 1 112 ? -5.414 3.262 12.109 1 95.81 112 SER A O 1
ATOM 844 N N . ILE A 1 113 ? -5.555 5.359 12.766 1 93.31 113 ILE A N 1
ATOM 845 C CA . ILE A 1 113 ? -4.188 5.652 12.344 1 93.31 113 ILE A CA 1
ATOM 846 C C . ILE A 1 113 ? -3.203 4.867 13.211 1 93.31 113 ILE A C 1
ATOM 848 O O . ILE A 1 113 ? -2.256 4.27 12.695 1 93.31 113 ILE A O 1
ATOM 852 N N . THR A 1 114 ? -3.457 4.824 14.547 1 88.88 114 THR A N 1
ATOM 853 C CA . THR A 1 114 ? -2.596 4.074 15.453 1 88.88 114 THR A CA 1
ATOM 854 C C . THR A 1 114 ? -2.588 2.592 15.094 1 88.88 114 THR A C 1
ATOM 856 O O . THR A 1 114 ? -1.523 1.979 14.992 1 88.88 114 THR A O 1
ATOM 859 N N . VAL A 1 115 ? -3.713 2.021 14.852 1 89.31 115 VAL A N 1
ATOM 860 C CA . VAL A 1 115 ? -3.842 0.613 14.492 1 89.31 115 VAL A CA 1
ATOM 861 C C . VAL A 1 115 ? -3.209 0.367 13.125 1 89.31 115 VAL A C 1
ATOM 863 O O . VAL A 1 115 ? -2.473 -0.606 12.938 1 89.31 115 VAL A O 1
ATOM 866 N N . GLY A 1 116 ? -3.482 1.234 12.148 1 90.38 116 GLY A N 1
ATOM 867 C CA . GLY A 1 116 ? -2.926 1.101 10.812 1 90.38 116 GLY A CA 1
ATOM 868 C C . GLY A 1 116 ? -1.408 1.106 10.789 1 90.38 116 GLY A C 1
ATOM 869 O O . GLY A 1 116 ? -0.785 0.213 10.219 1 90.38 116 GLY A O 1
ATOM 870 N N . ILE A 1 117 ? -0.859 2.033 11.477 1 85.44 117 ILE A N 1
ATOM 871 C CA . ILE A 1 117 ? 0.594 2.139 11.539 1 85.44 117 ILE A CA 1
ATOM 872 C C . ILE A 1 117 ? 1.161 0.978 12.352 1 85.44 117 ILE A C 1
ATOM 874 O O . ILE A 1 117 ? 2.203 0.416 12.008 1 85.44 117 ILE A O 1
ATOM 878 N N . GLY A 1 118 ? 0.502 0.665 13.461 1 82.44 118 GLY A N 1
ATOM 879 C CA . GLY A 1 118 ? 0.943 -0.438 14.297 1 82.44 118 GLY A CA 1
ATOM 880 C C . GLY A 1 118 ? 1.076 -1.747 13.547 1 82.44 118 GLY A C 1
ATOM 881 O O . GLY A 1 118 ? 2.053 -2.479 13.727 1 82.44 118 GLY A O 1
ATOM 882 N N . PHE A 1 119 ? 0.189 -2.045 12.672 1 81 119 PHE A N 1
ATOM 883 C CA . PHE A 1 119 ? 0.23 -3.289 11.914 1 81 119 PHE A CA 1
ATOM 884 C C . PHE A 1 119 ? 1.321 -3.242 10.852 1 81 119 PHE A C 1
ATOM 886 O O . PHE A 1 119 ? 1.868 -4.277 10.469 1 81 119 PHE A O 1
ATOM 893 N N . LYS A 1 120 ? 1.626 -2.096 10.406 1 78.06 120 LYS A N 1
ATOM 894 C CA . LYS A 1 120 ? 2.625 -1.987 9.344 1 78.06 120 LYS A CA 1
ATOM 895 C C . LYS A 1 120 ? 4.039 -2.043 9.914 1 78.06 120 LYS A C 1
ATOM 897 O O . LYS A 1 120 ? 4.969 -2.488 9.242 1 78.06 120 LYS A O 1
ATOM 902 N N . LEU A 1 121 ? 4.047 -1.514 11.133 1 67.94 121 LEU A N 1
ATOM 903 C CA . LEU A 1 121 ? 5.371 -1.449 11.734 1 67.94 121 LEU A CA 1
ATOM 904 C C . LEU A 1 121 ? 5.586 -2.607 12.703 1 67.94 121 LEU A C 1
ATOM 906 O O . LEU A 1 121 ? 6.691 -2.795 13.219 1 67.94 121 LEU A O 1
ATOM 910 N N . SER A 1 122 ? 4.445 -3.189 13.18 1 56.44 122 SER A N 1
ATOM 911 C CA . SER A 1 122 ? 4.543 -4.211 14.219 1 56.44 122 SER A CA 1
ATOM 912 C C . SER A 1 122 ? 5.574 -5.273 13.844 1 56.44 122 SER A C 1
ATOM 914 O O . SER A 1 122 ? 5.605 -5.746 12.711 1 56.44 122 SER A O 1
ATOM 916 N N . PRO A 1 123 ? 6.547 -5.254 14.672 1 48.09 123 PRO A N 1
ATOM 917 C CA . PRO A 1 123 ? 7.43 -6.422 14.602 1 48.09 123 PRO A CA 1
ATOM 918 C C . PRO A 1 123 ? 6.66 -7.742 14.578 1 48.09 123 PRO A C 1
ATOM 920 O O . PRO A 1 123 ? 7.219 -8.781 14.219 1 48.09 123 PRO A O 1
ATOM 923 N N . ALA A 1 124 ? 5.527 -7.684 15.25 1 45.09 124 ALA A N 1
ATOM 924 C CA . ALA A 1 124 ? 4.742 -8.891 15.484 1 45.09 124 ALA A CA 1
ATOM 925 C C . ALA A 1 124 ? 4.656 -9.742 14.227 1 45.09 124 ALA A C 1
ATOM 927 O O . ALA A 1 124 ? 4.828 -10.969 14.281 1 45.09 124 ALA A O 1
ATOM 928 N N . PRO A 1 125 ? 4.188 -9.211 13.164 1 44.66 125 PRO A N 1
ATOM 929 C CA . PRO A 1 125 ? 4.34 -10.211 12.109 1 44.66 125 PRO A CA 1
ATOM 930 C C . PRO A 1 125 ? 5.789 -10.656 11.922 1 44.66 125 PRO A C 1
ATOM 932 O O . PRO A 1 125 ? 6.043 -11.711 11.336 1 44.66 125 PRO A O 1
ATOM 935 N N . PHE A 1 126 ? 6.707 -9.828 12.258 1 46.16 126 PHE A N 1
ATOM 936 C CA . PHE A 1 126 ? 8.102 -10.234 12.289 1 46.16 126 PHE A CA 1
ATOM 937 C C . PHE A 1 126 ? 8.305 -11.398 13.25 1 46.16 126 PHE A C 1
ATOM 939 O O . PHE A 1 126 ? 9.172 -12.25 13.031 1 46.16 126 PHE A O 1
ATOM 946 N N . HIS A 1 127 ? 7.656 -11.281 14.383 1 44.28 127 HIS A N 1
ATOM 947 C CA . HIS A 1 127 ? 7.871 -12.445 15.227 1 44.28 127 HIS A CA 1
ATOM 948 C C . HIS A 1 127 ? 7.488 -13.734 14.508 1 44.28 127 HIS A C 1
ATOM 950 O O . HIS A 1 127 ? 8.109 -14.781 14.719 1 44.28 127 HIS A O 1
ATOM 956 N N . GLN A 1 128 ? 6.461 -13.727 14.023 1 42.03 128 GLN A N 1
ATOM 957 C CA . GLN A 1 128 ? 6.125 -14.961 13.336 1 42.03 128 GLN A CA 1
ATOM 958 C C . GLN A 1 128 ? 6.934 -15.109 12.047 1 42.03 128 GLN A C 1
ATOM 960 O O . GLN A 1 128 ? 7.273 -16.219 11.648 1 42.03 128 GLN A O 1
ATOM 965 N N . TRP A 1 129 ? 7.188 -14 11.445 1 44.75 129 TRP A N 1
ATOM 966 C CA . TRP A 1 129 ? 7.863 -14.062 10.148 1 44.75 129 TRP A CA 1
ATOM 967 C C . TRP A 1 129 ? 9.375 -14.094 10.328 1 44.75 129 TRP A C 1
ATOM 969 O O . TRP A 1 129 ? 10.086 -14.703 9.531 1 44.75 129 TRP A O 1
ATOM 979 N N . THR A 1 130 ? 9.828 -13.344 11.289 1 46.5 130 THR A N 1
ATOM 980 C CA . THR A 1 130 ? 11.273 -13.156 11.391 1 46.5 130 THR A CA 1
ATOM 981 C C . THR A 1 130 ? 11.992 -14.5 11.492 1 46.5 130 THR A C 1
ATOM 983 O O . THR A 1 130 ? 12.984 -14.727 10.797 1 46.5 130 THR A O 1
ATOM 986 N N . PRO A 1 131 ? 11.438 -15.195 12.445 1 45.31 131 PRO A N 1
ATOM 987 C CA . PRO A 1 131 ? 12.281 -16.391 12.5 1 45.31 131 PRO A CA 1
ATOM 988 C C . PRO A 1 131 ? 12.242 -17.203 11.211 1 45.31 131 PRO A C 1
ATOM 990 O O . PRO A 1 131 ? 13.273 -17.734 10.773 1 45.31 131 PRO A O 1
ATOM 993 N N . ASP A 1 132 ? 11.133 -17.281 10.742 1 46.5 132 ASP A N 1
ATOM 994 C CA . ASP A 1 132 ? 11.023 -18.156 9.578 1 46.5 132 ASP A CA 1
ATOM 995 C C . ASP A 1 132 ? 11.617 -17.484 8.336 1 46.5 132 ASP A C 1
ATOM 997 O O . ASP A 1 132 ? 12.266 -18.141 7.52 1 46.5 132 ASP A O 1
ATOM 1001 N N . VAL A 1 133 ? 11.383 -16.266 8.188 1 48.53 133 VAL A N 1
ATOM 1002 C CA . VAL A 1 133 ? 12 -15.555 7.066 1 48.53 133 VAL A CA 1
ATOM 1003 C C . VAL A 1 133 ? 13.508 -15.492 7.266 1 48.53 133 VAL A C 1
ATOM 1005 O O . VAL A 1 133 ? 14.273 -15.633 6.312 1 48.53 133 VAL A O 1
ATOM 1008 N N . TYR A 1 134 ? 13.797 -15.297 8.578 1 48.34 134 TYR A N 1
ATOM 1009 C CA . TYR A 1 134 ? 15.219 -15.281 8.898 1 48.34 134 TYR A CA 1
ATOM 1010 C C . TYR A 1 134 ? 15.859 -16.625 8.602 1 48.34 134 TYR A C 1
ATOM 1012 O O . TYR A 1 134 ? 17.016 -16.703 8.18 1 48.34 134 TYR A O 1
ATOM 1020 N N . GLU A 1 135 ? 15.094 -17.531 8.953 1 48.62 135 GLU A N 1
ATOM 1021 C CA . GLU A 1 135 ? 15.672 -18.844 8.648 1 48.62 135 GLU A CA 1
ATOM 1022 C C . GLU A 1 135 ? 15.906 -19 7.145 1 48.62 135 GLU A C 1
ATOM 1024 O O . GLU A 1 135 ? 16.859 -19.641 6.727 1 48.62 135 GLU A O 1
ATOM 1029 N N . GLY A 1 136 ? 15.023 -18.453 6.508 1 45.41 136 GLY A N 1
ATOM 1030 C CA . GLY A 1 136 ? 15.172 -18.609 5.07 1 45.41 136 GLY A CA 1
ATOM 1031 C C . GLY A 1 136 ? 16.188 -17.656 4.465 1 45.41 136 GLY A C 1
ATOM 1032 O O . GLY A 1 136 ? 16.641 -17.859 3.334 1 45.41 136 GLY A O 1
ATOM 1033 N N . VAL A 1 137 ? 16.281 -16.531 5.133 1 48.97 137 VAL A N 1
ATOM 1034 C CA . VAL A 1 137 ? 17.188 -15.539 4.551 1 48.97 137 VAL A CA 1
ATOM 1035 C C . VAL A 1 137 ? 18.547 -15.609 5.242 1 48.97 137 VAL A C 1
ATOM 1037 O O . VAL A 1 137 ? 19.062 -14.594 5.715 1 48.97 137 VAL A O 1
ATOM 1040 N N . ARG A 1 138 ? 18.953 -16.766 5.676 1 47 138 ARG A N 1
ATOM 1041 C CA . ARG A 1 138 ? 20.234 -16.906 6.359 1 47 138 ARG A CA 1
ATOM 1042 C C . ARG A 1 138 ? 21.297 -16.047 5.68 1 47 138 ARG A C 1
ATOM 1044 O O . ARG A 1 138 ? 22.109 -15.391 6.352 1 47 138 ARG A O 1
ATOM 1051 N N . ASN A 1 139 ? 21.359 -16.031 4.371 1 50.97 139 ASN A N 1
ATOM 1052 C CA . ASN A 1 139 ? 22.516 -15.43 3.715 1 50.97 139 ASN A CA 1
ATOM 1053 C C . ASN A 1 139 ? 22.391 -13.914 3.654 1 50.97 139 ASN A C 1
ATOM 1055 O O . ASN A 1 139 ? 23.344 -13.219 3.311 1 50.97 139 ASN A O 1
ATOM 1059 N N . ARG A 1 140 ? 21.156 -13.398 4.02 1 52.19 140 ARG A N 1
ATOM 1060 C CA . ARG A 1 140 ? 20.984 -11.961 3.871 1 52.19 140 ARG A CA 1
ATOM 1061 C C . ARG A 1 140 ? 20.469 -11.336 5.164 1 52.19 140 ARG A C 1
ATOM 1063 O O . ARG A 1 140 ? 19.812 -10.289 5.137 1 52.19 140 ARG A O 1
ATOM 1070 N N . MET A 1 141 ? 20.938 -11.891 6.238 1 54.22 141 MET A N 1
ATOM 1071 C CA . MET A 1 141 ? 20.531 -11.555 7.598 1 54.22 141 MET A CA 1
ATOM 1072 C C . MET A 1 141 ? 20.75 -10.07 7.883 1 54.22 141 MET A C 1
ATOM 1074 O O . MET A 1 141 ? 19.922 -9.445 8.562 1 54.22 141 MET A O 1
ATOM 1078 N N . ASP A 1 142 ? 21.781 -9.664 7.211 1 59.12 142 ASP A N 1
ATOM 1079 C CA . ASP A 1 142 ? 22.094 -8.266 7.496 1 59.12 142 ASP A CA 1
ATOM 1080 C C . ASP A 1 142 ? 21 -7.34 6.973 1 59.12 142 ASP A C 1
ATOM 1082 O O . ASP A 1 142 ? 20.625 -6.379 7.645 1 59.12 142 ASP A O 1
ATOM 1086 N N . SER A 1 143 ? 20.547 -7.703 5.789 1 61.69 143 SER A N 1
ATOM 1087 C CA . SER A 1 143 ? 19.531 -6.844 5.188 1 61.69 143 SER A CA 1
ATOM 1088 C C . SER A 1 143 ? 18.219 -6.902 5.969 1 61.69 143 SER A C 1
ATOM 1090 O O . SER A 1 143 ? 17.547 -5.883 6.145 1 61.69 143 SER A O 1
ATOM 1092 N N . VAL A 1 144 ? 18.016 -8.102 6.523 1 62.47 144 VAL A N 1
ATOM 1093 C CA . VAL A 1 144 ? 16.781 -8.297 7.289 1 62.47 144 VAL A CA 1
ATOM 1094 C C . VAL A 1 144 ? 16.875 -7.531 8.609 1 62.47 144 VAL A C 1
ATOM 1096 O O . VAL A 1 144 ? 15.922 -6.863 9.016 1 62.47 144 VAL A O 1
ATOM 1099 N N . LEU A 1 145 ? 18 -7.668 9.18 1 59.91 145 LEU A N 1
ATOM 1100 C CA . LEU A 1 145 ? 18.219 -6.98 10.445 1 59.91 145 LEU A CA 1
ATOM 1101 C C . LEU A 1 145 ? 18.172 -5.469 10.266 1 59.91 145 LEU A C 1
ATOM 1103 O O . LEU A 1 145 ? 17.641 -4.754 11.117 1 59.91 145 LEU A O 1
ATOM 1107 N N . TYR A 1 146 ? 18.641 -5.086 9.188 1 61.47 146 TYR A N 1
ATOM 1108 C CA . TYR A 1 146 ? 18.641 -3.656 8.891 1 61.47 146 TYR A CA 1
ATOM 1109 C C . TYR A 1 146 ? 17.219 -3.135 8.688 1 61.47 146 TYR A C 1
ATOM 1111 O O . TYR A 1 146 ? 16.844 -2.113 9.266 1 61.47 146 TYR A O 1
ATOM 1119 N N . ILE A 1 147 ? 16.469 -3.814 7.969 1 62.5 147 ILE A N 1
ATOM 1120 C CA . ILE A 1 147 ? 15.094 -3.395 7.68 1 62.5 147 ILE A CA 1
ATOM 1121 C C . ILE A 1 147 ? 14.273 -3.408 8.961 1 62.5 147 ILE A C 1
ATOM 1123 O O . ILE A 1 147 ? 13.477 -2.496 9.211 1 62.5 147 ILE A O 1
ATOM 1127 N N . ARG A 1 148 ? 14.547 -4.387 9.695 1 63.44 148 ARG A N 1
ATOM 1128 C CA . ARG A 1 148 ? 13.828 -4.488 10.961 1 63.44 148 ARG A CA 1
ATOM 1129 C C . ARG A 1 148 ? 14.18 -3.32 11.875 1 63.44 148 ARG A C 1
ATOM 1131 O O . ARG A 1 148 ? 13.289 -2.699 12.461 1 63.44 148 ARG A O 1
ATOM 1138 N N . GLU A 1 149 ? 15.414 -3.117 11.992 1 63.44 149 GLU A N 1
ATOM 1139 C CA . GLU A 1 149 ? 15.883 -2.061 12.883 1 63.44 149 GLU A CA 1
ATOM 1140 C C . GLU A 1 149 ? 15.43 -0.687 12.398 1 63.44 149 GLU A C 1
ATOM 1142 O O . GLU A 1 149 ? 14.977 0.139 13.195 1 63.44 149 GLU A O 1
ATOM 1147 N N . GLU A 1 150 ? 15.492 -0.565 11.164 1 62.44 150 GLU A N 1
ATOM 1148 C CA . GLU A 1 150 ? 15.086 0.706 10.57 1 62.44 150 GLU A CA 1
ATOM 1149 C C . GLU A 1 150 ? 13.578 0.922 10.719 1 62.44 150 GLU A C 1
ATOM 1151 O O . GLU A 1 150 ? 13.133 2.033 11.008 1 62.44 150 GLU A O 1
ATOM 1156 N N . GLY A 1 151 ? 12.898 -0.121 10.523 1 62.72 151 GLY A N 1
ATOM 1157 C CA . GLY A 1 151 ? 11.453 -0.038 10.703 1 62.72 151 GLY A CA 1
ATOM 1158 C C . GLY A 1 151 ? 11.055 0.333 12.117 1 62.72 151 GLY A C 1
ATOM 1159 O O . GLY A 1 151 ? 10.172 1.174 12.312 1 62.72 151 GLY A O 1
ATOM 1160 N N . ASN A 1 152 ? 11.672 -0.317 13.023 1 62.72 152 ASN A N 1
ATOM 1161 C CA . ASN A 1 152 ? 11.391 -0.05 14.43 1 62.72 152 ASN A CA 1
ATOM 1162 C C . ASN A 1 152 ? 11.695 1.399 14.797 1 62.72 152 ASN A C 1
ATOM 1164 O O . ASN A 1 152 ? 10.891 2.062 15.453 1 62.72 152 ASN A O 1
ATOM 1168 N N . GLN A 1 153 ? 12.805 1.821 14.461 1 61.78 153 GLN A N 1
ATOM 1169 C CA . GLN A 1 153 ? 13.242 3.17 14.805 1 61.78 153 GLN A CA 1
ATOM 1170 C C . GLN A 1 153 ? 12.367 4.219 14.125 1 61.78 153 GLN A C 1
ATOM 1172 O O . GLN A 1 153 ? 11.953 5.195 14.758 1 61.78 153 GLN A O 1
ATOM 1177 N N . LYS A 1 154 ? 12.102 3.943 13.016 1 62.28 154 LY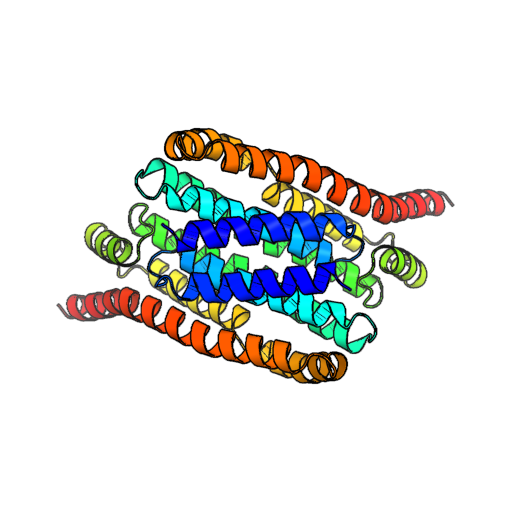S A N 1
ATOM 1178 C CA . LYS A 1 154 ? 11.367 4.906 12.203 1 62.28 154 LYS A CA 1
ATOM 1179 C C . LYS A 1 154 ? 9.883 4.914 12.555 1 62.28 154 LYS A C 1
ATOM 1181 O O . LYS A 1 154 ? 9.242 5.965 12.539 1 62.28 154 LYS A O 1
ATOM 1186 N N . GLY A 1 155 ? 9.438 3.779 12.773 1 62.94 155 GLY A N 1
ATOM 1187 C CA . GLY A 1 155 ? 8.07 3.707 13.266 1 62.94 155 GLY A CA 1
ATOM 1188 C C . GLY A 1 155 ? 7.852 4.523 14.523 1 62.94 155 GLY A C 1
ATOM 1189 O O . GLY A 1 155 ? 6.852 5.234 14.641 1 62.94 155 GLY A O 1
ATOM 1190 N N . LYS A 1 156 ? 8.789 4.453 15.367 1 62.62 156 LYS A N 1
ATOM 1191 C CA . LYS A 1 156 ? 8.711 5.203 16.625 1 62.62 156 LYS A CA 1
ATOM 1192 C C . LYS A 1 156 ? 8.727 6.707 16.359 1 62.62 156 LYS A C 1
ATOM 1194 O O . LYS A 1 156 ? 7.969 7.457 16.969 1 62.62 156 LYS A O 1
ATOM 1199 N N . LYS A 1 157 ? 9.562 7.141 15.508 1 65.19 157 LYS A N 1
ATOM 1200 C CA . LYS A 1 157 ? 9.68 8.562 15.219 1 65.19 157 LYS A CA 1
ATOM 1201 C C . LYS A 1 157 ? 8.406 9.094 14.562 1 65.19 157 LYS A C 1
ATOM 1203 O O . LYS A 1 157 ? 7.945 10.188 14.891 1 65.19 157 LYS A O 1
ATOM 1208 N N . MET A 1 158 ? 7.953 8.336 13.648 1 66.69 158 MET A N 1
ATOM 1209 C CA . MET A 1 158 ? 6.73 8.734 12.961 1 66.69 158 MET A CA 1
ATOM 1210 C C . MET A 1 158 ? 5.555 8.797 13.93 1 66.69 158 MET A C 1
ATOM 1212 O O . MET A 1 158 ? 4.758 9.734 13.883 1 66.69 158 MET A O 1
ATOM 1216 N N . SER A 1 159 ? 5.523 7.773 14.719 1 64.25 159 SER A N 1
ATOM 1217 C CA . SER A 1 159 ? 4.477 7.742 15.734 1 64.25 159 SER A CA 1
ATOM 1218 C C . SER A 1 159 ? 4.605 8.914 16.703 1 64.25 159 SER A C 1
ATOM 1220 O O . SER A 1 159 ? 3.611 9.555 17.047 1 64.25 159 SER A O 1
ATOM 1222 N N . SER A 1 160 ? 5.789 9.242 17.047 1 66 160 SER A N 1
ATOM 1223 C CA . SER A 1 160 ? 6.012 10.336 17.984 1 66 160 SER A CA 1
ATOM 1224 C C . SER A 1 160 ? 5.609 11.68 17.375 1 66 160 SER A C 1
ATOM 1226 O O . SER A 1 160 ? 4.977 12.5 18.031 1 66 160 SER A O 1
ATOM 1228 N N . SER A 1 161 ? 6.004 11.961 16.188 1 68 161 SER A N 1
ATOM 1229 C CA . SER A 1 161 ? 5.645 13.203 15.523 1 68 161 SER A CA 1
ATOM 1230 C C . SER A 1 161 ? 4.133 13.328 15.367 1 68 161 SER A C 1
ATOM 1232 O O . SER A 1 161 ? 3.564 14.391 15.625 1 68 161 SER A O 1
ATOM 1234 N N . PHE A 1 162 ? 3.572 12.305 14.891 1 72.25 162 PHE A N 1
ATOM 1235 C CA . PHE A 1 162 ? 2.127 12.289 14.695 1 72.25 162 PHE A CA 1
ATOM 1236 C C . PHE A 1 162 ? 1.396 12.516 16.016 1 72.25 162 PHE A C 1
ATOM 1238 O O . PHE A 1 162 ? 0.522 13.375 16.109 1 72.25 162 PHE A O 1
ATOM 1245 N N . PHE A 1 163 ? 1.866 11.773 16.969 1 68.75 163 PHE A N 1
ATOM 1246 C CA . PHE A 1 163 ? 1.163 11.859 18.234 1 68.75 163 PHE A CA 1
ATOM 1247 C C . PHE A 1 163 ? 1.488 13.164 18.953 1 68.75 163 PHE A C 1
ATOM 1249 O O . PHE A 1 163 ? 0.657 13.703 19.688 1 68.75 163 PHE A O 1
ATOM 1256 N N . TYR A 1 164 ? 2.635 13.633 18.688 1 67.94 164 TYR A N 1
ATOM 1257 C CA . TYR A 1 164 ? 2.967 14.945 19.234 1 67.94 164 TYR A CA 1
ATOM 1258 C C . TYR A 1 164 ? 2.037 16.016 18.688 1 67.94 164 TYR A C 1
ATOM 1260 O O . TYR A 1 164 ? 1.476 16.812 19.438 1 67.94 164 TYR A O 1
ATOM 1268 N N . HIS A 1 165 ? 1.774 16 17.469 1 70.38 165 HIS A N 1
ATOM 1269 C CA . HIS A 1 165 ? 0.935 17.031 16.859 1 70.38 165 HIS A CA 1
ATOM 1270 C C . HIS A 1 165 ? -0.539 16.781 17.156 1 70.38 165 HIS A C 1
ATOM 1272 O O . HIS A 1 165 ? -1.266 17.719 17.516 1 70.38 165 HIS A O 1
ATOM 1278 N N . LEU A 1 166 ? -0.903 15.547 17.125 1 69.88 166 LEU A N 1
ATOM 1279 C CA . LEU A 1 166 ? -2.328 15.281 17.281 1 69.88 166 LEU A CA 1
ATOM 1280 C C . LEU A 1 166 ? -2.689 15.109 18.75 1 69.88 166 LEU A C 1
ATOM 1282 O O . LEU A 1 166 ? -3.846 15.305 19.141 1 69.88 166 LEU A O 1
ATOM 1286 N N . GLY A 1 167 ? -1.699 14.664 19.484 1 66 167 GLY A N 1
ATOM 1287 C CA . GLY A 1 167 ? -1.889 14.727 20.922 1 66 167 GLY A CA 1
ATOM 1288 C C . GLY A 1 167 ? -2.172 16.125 21.438 1 66 167 GLY A C 1
ATOM 1289 O O . GLY A 1 167 ? -2.928 16.297 22.391 1 66 167 GLY A O 1
ATOM 1290 N N . ALA A 1 168 ? -1.61 17.016 20.75 1 60.69 168 ALA A N 1
ATOM 1291 C CA . ALA A 1 168 ? -1.848 18.406 21.094 1 60.69 168 ALA A CA 1
ATOM 1292 C C . ALA A 1 168 ? -3.322 18.781 20.938 1 60.69 168 ALA A C 1
ATOM 1294 O O . ALA A 1 168 ? -3.867 19.547 21.734 1 60.69 168 ALA A O 1
ATOM 1295 N N . VAL A 1 169 ? -3.902 18.219 20.016 1 61.12 169 VAL A N 1
ATOM 1296 C CA . VAL A 1 169 ? -5.324 18.469 19.797 1 61.12 169 VAL A CA 1
ATOM 1297 C C . VAL A 1 169 ? -6.129 17.906 20.969 1 61.12 169 VAL A C 1
ATOM 1299 O O . VAL A 1 169 ? -7.047 18.562 21.469 1 61.12 169 VAL A O 1
ATOM 1302 N N . ARG A 1 170 ? -5.711 16.766 21.375 1 61.69 170 ARG A N 1
ATOM 1303 C CA . ARG A 1 170 ? -6.426 16.156 22.5 1 61.69 170 ARG A CA 1
ATOM 1304 C C . ARG A 1 170 ? -6.223 16.984 23.766 1 61.69 170 ARG A C 1
ATOM 1306 O O . ARG A 1 170 ? -7.156 17.156 24.562 1 61.69 170 ARG A O 1
ATOM 1313 N N . ASP A 1 171 ? -5.023 17.359 23.906 1 60.69 171 ASP A N 1
ATOM 1314 C CA . ASP A 1 171 ? -4.734 18.188 25.078 1 60.69 171 ASP A CA 1
ATOM 1315 C C . ASP A 1 171 ? -5.531 19.484 25.031 1 60.69 171 ASP A C 1
ATOM 1317 O O . ASP A 1 171 ? -6.051 19.922 26.062 1 60.69 171 ASP A O 1
ATOM 1321 N N . GLU A 1 172 ? -5.582 20.031 23.938 1 54.44 172 GLU A N 1
ATOM 1322 C CA . GLU A 1 172 ? -6.387 21.25 23.828 1 54.44 172 GLU A CA 1
ATOM 1323 C C . GLU A 1 172 ? -7.863 20.953 24.094 1 54.44 172 GLU A C 1
ATOM 1325 O O . GLU A 1 172 ? -8.547 21.75 24.734 1 54.44 172 GLU A O 1
ATOM 1330 N N . SER A 1 173 ? -8.297 19.906 23.547 1 51.84 173 SER A N 1
ATOM 1331 C CA . SER A 1 173 ? -9.672 19.5 23.828 1 51.84 173 SER A CA 1
ATOM 1332 C C . SER A 1 173 ? -9.883 19.25 25.312 1 51.84 173 SER A C 1
ATOM 1334 O O . SER A 1 173 ? -10.938 19.578 25.859 1 51.84 173 SER A O 1
ATOM 1336 N N . LEU A 1 174 ? -8.852 18.594 25.797 1 47.75 174 LEU A N 1
ATOM 1337 C CA . LEU A 1 174 ? -8.922 18.344 27.234 1 47.75 174 LEU A CA 1
ATOM 1338 C C . LEU A 1 174 ? -8.867 19.641 28.016 1 47.75 174 LEU A C 1
ATOM 1340 O O . LEU A 1 174 ? -9.523 19.781 29.047 1 47.75 174 LEU A O 1
ATOM 1344 N N . MET A 1 175 ? -8.039 20.484 27.562 1 46.44 175 MET A N 1
ATOM 1345 C CA . MET A 1 175 ? -7.941 21.766 28.266 1 46.44 175 MET A CA 1
ATOM 1346 C C . MET A 1 175 ? -9.211 22.578 28.078 1 46.44 175 MET A C 1
ATOM 1348 O O . MET A 1 175 ? -9.641 23.281 29 1 46.44 175 MET A O 1
ATOM 1352 N N . HIS A 1 176 ? -9.766 22.625 26.922 1 47.09 176 HIS A N 1
ATOM 1353 C CA . HIS A 1 176 ? -10.961 23.438 26.75 1 47.09 176 HIS A CA 1
ATOM 1354 C C . HIS A 1 176 ? -12.219 22.688 27.156 1 47.09 176 HIS A C 1
ATOM 1356 O O . HIS A 1 176 ? -13.289 23.297 27.297 1 47.09 176 HIS A O 1
ATOM 1362 N N . GLY A 1 177 ? -12.227 21.469 27.078 1 40.88 177 GLY A N 1
ATOM 1363 C CA . GLY A 1 177 ? -13.359 20.766 27.656 1 40.88 177 GLY A CA 1
ATOM 1364 C C . GLY A 1 177 ? -13.562 21.094 29.125 1 40.88 177 GLY A C 1
ATOM 1365 O O . GLY A 1 177 ? -14.594 20.734 29.703 1 40.88 177 GLY A O 1
ATOM 1366 N N . PHE A 1 178 ? -12.578 21.344 29.875 1 35.88 178 PHE A N 1
ATOM 1367 C CA . PHE A 1 178 ? -12.742 21.734 31.266 1 35.88 178 PHE A CA 1
ATOM 1368 C C . PHE A 1 178 ? -13.156 23.188 31.375 1 35.88 178 PHE A C 1
ATOM 1370 O O . PHE A 1 178 ? -13.367 23.703 32.469 1 35.88 178 PHE A O 1
ATOM 1377 N N . GLU A 1 179 ? -13.25 23.922 30.391 1 32.22 179 GLU A N 1
ATOM 1378 C CA . GLU A 1 179 ? -13.961 25.172 30.641 1 32.22 179 GLU A CA 1
ATOM 1379 C C . GLU A 1 179 ? -15.453 25.031 30.359 1 32.22 179 GLU A C 1
ATOM 1381 O O . GLU A 1 179 ? -15.852 24.297 29.453 1 32.22 179 GLU A O 1
ATOM 1386 N N . MET B 1 1 ? 13.586 19.375 -1.371 1 52.88 1 MET B N 1
ATOM 1387 C CA . MET B 1 1 ? 13.461 19.156 -2.809 1 52.88 1 MET B CA 1
ATOM 1388 C C . MET B 1 1 ? 14.297 17.969 -3.254 1 52.88 1 MET B C 1
ATOM 1390 O O . MET B 1 1 ? 13.789 17.062 -3.92 1 52.88 1 MET B O 1
ATOM 1394 N N . ALA B 1 2 ? 15.492 17.938 -2.691 1 57.03 2 ALA B N 1
ATOM 1395 C CA . ALA B 1 2 ? 16.438 16.953 -3.189 1 57.03 2 ALA B CA 1
ATOM 1396 C C . ALA B 1 2 ? 16.047 15.539 -2.742 1 57.03 2 ALA B C 1
ATOM 1398 O O . ALA B 1 2 ? 16.094 14.594 -3.537 1 57.03 2 ALA B O 1
ATOM 1399 N N . ILE B 1 3 ? 15.477 15.406 -1.601 1 56.31 3 ILE B N 1
ATOM 1400 C CA . ILE B 1 3 ? 15.195 14.078 -1.064 1 56.31 3 ILE B CA 1
ATOM 1401 C C . ILE B 1 3 ? 13.953 13.508 -1.748 1 56.31 3 ILE B C 1
ATOM 1403 O O . ILE B 1 3 ? 13.914 12.32 -2.076 1 56.31 3 ILE B O 1
ATOM 1407 N N . THR B 1 4 ? 13.094 14.336 -1.971 1 58.34 4 THR B N 1
ATOM 1408 C CA . THR B 1 4 ? 11.875 13.898 -2.645 1 58.34 4 THR B CA 1
ATOM 1409 C C . THR B 1 4 ? 12.18 13.461 -4.074 1 58.34 4 THR B C 1
ATOM 1411 O O . THR B 1 4 ? 11.633 12.461 -4.555 1 58.34 4 THR B O 1
ATOM 1414 N N . GLU B 1 5 ? 13.031 14.266 -4.645 1 58.81 5 GLU B N 1
ATOM 1415 C CA . GLU B 1 5 ? 13.43 13.906 -6.004 1 58.81 5 GLU B CA 1
ATOM 1416 C C . GLU B 1 5 ? 14.141 12.555 -6.031 1 58.81 5 GLU B C 1
ATOM 1418 O O . GLU B 1 5 ? 13.93 11.75 -6.938 1 58.81 5 GLU B O 1
ATOM 1423 N N . PHE B 1 6 ? 14.953 12.508 -5.105 1 59.66 6 PHE B N 1
ATOM 1424 C CA . PHE B 1 6 ? 15.688 11.25 -5.023 1 59.66 6 PHE B CA 1
ATOM 1425 C C . PHE B 1 6 ? 14.742 10.086 -4.793 1 59.66 6 PHE B C 1
ATOM 1427 O O . PHE B 1 6 ? 14.844 9.055 -5.457 1 59.66 6 PHE B O 1
ATOM 1434 N N . LEU B 1 7 ? 13.797 10.273 -3.918 1 59.81 7 LEU B N 1
ATOM 1435 C CA . LEU B 1 7 ? 12.844 9.211 -3.619 1 59.81 7 LEU B CA 1
ATOM 1436 C C . LEU B 1 7 ? 12 8.867 -4.844 1 59.81 7 LEU B C 1
ATOM 1438 O O . LEU B 1 7 ? 11.742 7.695 -5.117 1 59.81 7 LEU B O 1
ATOM 1442 N N . LEU B 1 8 ? 11.734 9.836 -5.57 1 59.88 8 LEU B N 1
ATOM 1443 C CA . LEU B 1 8 ? 10.969 9.641 -6.797 1 59.88 8 LEU B CA 1
ATOM 1444 C C . LEU B 1 8 ? 11.758 8.82 -7.809 1 59.88 8 LEU B C 1
ATOM 1446 O O . LEU B 1 8 ? 11.203 7.938 -8.469 1 59.88 8 LEU B O 1
ATOM 1450 N N . PHE B 1 9 ? 12.969 9.258 -7.824 1 61.06 9 PHE B N 1
ATOM 1451 C CA . PHE B 1 9 ? 13.828 8.562 -8.773 1 61.06 9 PHE B CA 1
ATOM 1452 C C . PHE B 1 9 ? 13.953 7.09 -8.414 1 61.06 9 PHE B C 1
ATOM 1454 O O . PHE B 1 9 ? 13.844 6.219 -9.281 1 61.06 9 PHE B O 1
ATOM 1461 N N . VAL B 1 10 ? 14.164 6.848 -7.227 1 59.59 10 VAL B N 1
ATOM 1462 C CA . VAL B 1 10 ? 14.383 5.484 -6.758 1 59.59 10 VAL B CA 1
ATOM 1463 C C . VAL B 1 10 ? 13.102 4.664 -6.914 1 59.59 10 VAL B C 1
ATOM 1465 O O . VAL B 1 10 ? 13.148 3.521 -7.375 1 59.59 10 VAL B O 1
ATOM 1468 N N . LEU B 1 11 ? 12.039 5.305 -6.617 1 60.81 11 LEU B N 1
ATOM 1469 C CA . LEU B 1 11 ? 10.781 4.57 -6.699 1 60.81 11 LEU B CA 1
ATOM 1470 C C . LEU B 1 11 ? 10.438 4.242 -8.148 1 60.81 11 LEU B C 1
ATOM 1472 O O . LEU B 1 11 ? 9.984 3.135 -8.445 1 60.81 11 LEU B O 1
ATOM 1476 N N . THR B 1 12 ? 10.734 5.191 -8.961 1 59.59 12 THR B N 1
ATOM 1477 C CA . THR B 1 12 ? 10.453 4.965 -10.375 1 59.59 12 THR B CA 1
ATOM 1478 C C . THR B 1 12 ? 11.367 3.881 -10.938 1 59.59 12 THR B C 1
ATOM 1480 O O . THR B 1 12 ? 10.922 3.035 -11.719 1 59.59 12 THR B O 1
ATOM 1483 N N . ALA B 1 13 ? 12.555 3.992 -10.516 1 59.34 13 ALA B N 1
ATOM 1484 C CA . ALA B 1 13 ? 13.5 2.979 -10.969 1 59.34 13 ALA B CA 1
ATOM 1485 C C . ALA B 1 13 ? 13.109 1.594 -10.469 1 59.34 13 ALA B C 1
ATOM 1487 O O . ALA B 1 13 ? 13.227 0.604 -11.195 1 59.34 13 ALA B O 1
ATOM 1488 N N . THR B 1 14 ? 12.641 1.565 -9.32 1 58.28 14 THR B N 1
ATOM 1489 C CA . THR B 1 14 ? 12.219 0.298 -8.734 1 58.28 14 THR B CA 1
ATOM 1490 C C . THR B 1 14 ? 11 -0.253 -9.469 1 58.28 14 THR B C 1
ATOM 1492 O O . THR B 1 14 ? 10.93 -1.451 -9.75 1 58.28 14 THR B O 1
ATOM 1495 N N . LEU B 1 15 ? 10.148 0.641 -9.766 1 59.25 15 LEU B N 1
ATOM 1496 C CA . LEU B 1 15 ? 8.969 0.235 -10.523 1 59.25 15 LEU B CA 1
ATOM 1497 C C . LEU B 1 15 ? 9.367 -0.36 -11.867 1 59.25 15 LEU B C 1
ATOM 1499 O O . LEU B 1 15 ? 8.805 -1.371 -12.297 1 59.25 15 LEU B O 1
ATOM 1503 N N . GLY B 1 16 ? 10.25 0.385 -12.43 1 56.53 16 GLY B N 1
ATOM 1504 C CA . GLY B 1 16 ? 10.727 -0.128 -13.703 1 56.53 16 GLY B CA 1
ATOM 1505 C C . GLY B 1 16 ? 11.352 -1.506 -13.594 1 56.53 16 GLY B C 1
ATOM 1506 O O . GLY B 1 16 ? 11.078 -2.385 -14.414 1 56.53 16 GLY B O 1
ATOM 1507 N N . GLY B 1 17 ? 12.102 -1.72 -12.633 1 54.88 17 GLY B N 1
ATOM 1508 C CA . GLY B 1 17 ? 12.789 -2.988 -12.438 1 54.88 17 GLY B CA 1
ATOM 1509 C C . GLY B 1 17 ? 11.852 -4.121 -12.07 1 54.88 17 GLY B C 1
ATOM 1510 O O . GLY B 1 17 ? 12.062 -5.266 -12.477 1 54.88 17 GLY B O 1
ATOM 1511 N N . MET B 1 18 ? 10.961 -3.885 -11.258 1 51.5 18 MET B N 1
ATOM 1512 C CA . MET B 1 18 ? 10.055 -4.941 -10.812 1 51.5 18 MET B CA 1
ATOM 1513 C C . MET B 1 18 ? 9.219 -5.465 -11.969 1 51.5 18 MET B C 1
ATOM 1515 O O . MET B 1 18 ? 8.898 -6.656 -12.023 1 51.5 18 MET B O 1
ATOM 1519 N N . PHE B 1 19 ? 8.836 -4.566 -12.781 1 51.69 19 PHE B N 1
ATOM 1520 C CA . PHE B 1 19 ? 8.016 -4.953 -13.93 1 51.69 19 PHE B CA 1
ATOM 1521 C C . PHE B 1 19 ? 8.812 -5.832 -14.891 1 51.69 19 PHE B C 1
ATOM 1523 O O . PHE B 1 19 ? 8.234 -6.664 -15.594 1 51.69 19 PHE B O 1
ATOM 1530 N N . LEU B 1 20 ? 9.992 -5.543 -14.82 1 48.25 20 LEU B N 1
ATOM 1531 C CA . LEU B 1 20 ? 10.789 -6.398 -15.695 1 48.25 20 LEU B CA 1
ATOM 1532 C C . LEU B 1 20 ? 10.766 -7.844 -15.211 1 48.25 20 LEU B C 1
ATOM 1534 O O . LEU B 1 20 ? 10.984 -8.773 -15.992 1 48.25 20 LEU B O 1
ATOM 1538 N N . CYS B 1 21 ? 10.516 -7.98 -13.969 1 47.75 21 CYS B N 1
ATOM 1539 C CA . CYS B 1 21 ? 10.5 -9.352 -13.469 1 47.75 21 CYS B CA 1
ATOM 1540 C C . CYS B 1 21 ? 9.125 -9.977 -13.625 1 47.75 21 CYS B C 1
ATOM 1542 O O . CYS B 1 21 ? 8.109 -9.344 -13.305 1 47.75 21 CYS B O 1
ATOM 1544 N N . GLY B 1 22 ? 8.648 -10.352 -14.758 1 59.94 22 GLY B N 1
ATOM 1545 C CA . GLY B 1 22 ? 7.406 -11.078 -14.977 1 59.94 22 GLY B CA 1
ATOM 1546 C C . GLY B 1 22 ? 6.605 -11.281 -13.703 1 59.94 22 GLY B C 1
ATOM 1547 O O . GLY B 1 22 ? 7.148 -11.719 -12.688 1 59.94 22 GLY B O 1
ATOM 1548 N N . ALA B 1 23 ? 5.383 -10.664 -13.5 1 73.94 23 ALA B N 1
ATOM 1549 C CA . ALA B 1 23 ? 4.484 -10.828 -12.367 1 73.94 23 ALA B CA 1
ATOM 1550 C C . ALA B 1 23 ? 3.885 -12.234 -12.336 1 73.94 23 ALA B C 1
ATOM 1552 O O . ALA B 1 23 ? 2.758 -12.445 -12.789 1 73.94 23 ALA B O 1
ATOM 1553 N N . ASN B 1 24 ? 4.703 -13.18 -11.742 1 81.88 24 ASN B N 1
ATOM 1554 C CA . ASN B 1 24 ? 4.285 -14.578 -11.773 1 81.88 24 ASN B CA 1
ATOM 1555 C C . ASN B 1 24 ? 3.893 -15.07 -10.383 1 81.88 24 ASN B C 1
ATOM 1557 O O . ASN B 1 24 ? 3.646 -16.266 -10.188 1 81.88 24 ASN B O 1
ATOM 1561 N N . ASP B 1 25 ? 3.898 -14.172 -9.469 1 87.31 25 ASP B N 1
ATOM 1562 C CA . ASP B 1 25 ? 3.467 -14.562 -8.133 1 87.31 25 ASP B CA 1
ATOM 1563 C C . ASP B 1 25 ? 2.693 -13.43 -7.453 1 87.31 25 ASP B C 1
ATOM 1565 O O . ASP B 1 25 ? 2.766 -12.273 -7.887 1 87.31 25 ASP B O 1
ATOM 1569 N N . LEU B 1 26 ? 2.043 -13.758 -6.469 1 90.31 26 LEU B N 1
ATOM 1570 C CA . LEU B 1 26 ? 1.148 -12.828 -5.793 1 90.31 26 LEU B CA 1
ATOM 1571 C C . LEU B 1 26 ? 1.932 -11.672 -5.176 1 90.31 26 LEU B C 1
ATOM 1573 O O . LEU B 1 26 ? 1.452 -10.539 -5.148 1 90.31 26 LEU B O 1
ATOM 1577 N N . ILE B 1 27 ? 3.152 -11.922 -4.699 1 85.56 27 ILE B N 1
ATOM 1578 C CA . ILE B 1 27 ? 3.949 -10.898 -4.031 1 85.56 27 ILE B CA 1
ATOM 1579 C C . ILE B 1 27 ? 4.348 -9.82 -5.039 1 85.56 27 ILE B C 1
ATOM 1581 O O . ILE B 1 27 ? 4.156 -8.625 -4.789 1 85.56 27 ILE B O 1
ATOM 1585 N N . THR B 1 28 ? 4.793 -10.234 -6.188 1 82.69 28 THR B N 1
ATOM 1586 C CA . THR B 1 28 ? 5.211 -9.289 -7.219 1 82.69 28 THR B CA 1
ATOM 1587 C C . THR B 1 28 ? 4.016 -8.508 -7.754 1 82.69 28 THR B C 1
ATOM 1589 O O . THR B 1 28 ? 4.117 -7.309 -8.016 1 82.69 28 THR B O 1
ATOM 1592 N N . ILE B 1 29 ? 2.916 -9.172 -7.828 1 86.06 29 ILE B N 1
ATOM 1593 C CA . ILE B 1 29 ? 1.705 -8.531 -8.336 1 86.06 29 ILE B CA 1
ATOM 1594 C C . ILE B 1 29 ? 1.218 -7.48 -7.344 1 86.06 29 ILE B C 1
ATOM 1596 O O . ILE B 1 29 ? 0.639 -6.465 -7.738 1 86.06 29 ILE B O 1
ATOM 1600 N N . PHE B 1 30 ? 1.479 -7.691 -6.145 1 89.62 30 PHE B N 1
ATOM 1601 C CA . PHE B 1 30 ? 1.095 -6.715 -5.137 1 89.62 30 PHE B CA 1
ATOM 1602 C C . PHE B 1 30 ? 2.072 -5.543 -5.113 1 89.62 30 PHE B C 1
ATOM 1604 O O . PHE B 1 30 ? 1.658 -4.383 -5.086 1 89.62 30 PHE B O 1
ATOM 1611 N N . VAL B 1 31 ? 3.336 -5.832 -5.164 1 84 31 VAL B N 1
ATOM 1612 C CA . VAL B 1 31 ? 4.391 -4.848 -4.945 1 84 31 VAL B CA 1
ATOM 1613 C C . VAL B 1 31 ? 4.441 -3.875 -6.125 1 84 31 VAL B C 1
ATOM 1615 O O . VAL B 1 31 ? 4.648 -2.674 -5.938 1 84 31 VAL B O 1
ATOM 1618 N N . ALA B 1 32 ? 4.215 -4.359 -7.27 1 81.06 32 ALA B N 1
ATOM 1619 C CA . ALA B 1 32 ? 4.379 -3.539 -8.469 1 81.06 32 ALA B CA 1
ATOM 1620 C C . ALA B 1 32 ? 3.391 -2.375 -8.469 1 81.06 32 ALA B C 1
ATOM 1622 O O . ALA B 1 32 ? 3.793 -1.213 -8.555 1 81.06 32 ALA B O 1
ATOM 1623 N N . PRO B 1 33 ? 2.096 -2.607 -8.367 1 83.25 33 PRO B N 1
ATOM 1624 C CA . PRO B 1 33 ? 1.175 -1.468 -8.352 1 83.25 33 PRO B CA 1
ATOM 1625 C C . PRO B 1 33 ? 1.35 -0.583 -7.121 1 83.25 33 PRO B C 1
ATOM 1627 O O . PRO B 1 33 ? 1.126 0.628 -7.191 1 83.25 33 PRO B O 1
ATOM 1630 N N . GLU B 1 34 ? 1.791 -1.142 -6.023 1 85.81 34 GLU B N 1
ATOM 1631 C CA . GLU B 1 34 ? 2.059 -0.333 -4.836 1 85.81 34 GLU B CA 1
ATOM 1632 C C . GLU B 1 34 ? 3.195 0.655 -5.086 1 85.81 34 GLU B C 1
ATOM 1634 O O . GLU B 1 34 ? 3.115 1.816 -4.68 1 85.81 34 GLU B O 1
ATOM 1639 N N . CYS B 1 35 ? 4.133 0.152 -5.668 1 78.44 35 CYS B N 1
ATOM 1640 C CA . CYS B 1 35 ? 5.262 1.02 -5.988 1 78.44 35 CYS B CA 1
ATOM 1641 C C . CYS B 1 35 ? 4.836 2.133 -6.941 1 78.44 35 CYS B C 1
ATOM 1643 O O . CYS B 1 35 ? 5.254 3.281 -6.781 1 78.44 35 CYS B O 1
ATOM 1645 N N . PHE B 1 36 ? 4.035 1.76 -7.867 1 76.69 36 PHE B N 1
ATOM 1646 C CA . PHE B 1 36 ? 3.52 2.754 -8.797 1 76.69 36 PHE B CA 1
ATOM 1647 C C . PHE B 1 36 ? 2.729 3.828 -8.062 1 76.69 36 PHE B C 1
ATOM 1649 O O . PHE B 1 36 ? 2.924 5.023 -8.297 1 76.69 36 PHE B O 1
ATOM 1656 N N . SER B 1 37 ? 1.879 3.447 -7.191 1 82.62 37 SER B N 1
ATOM 1657 C CA . SER B 1 37 ? 1.052 4.379 -6.434 1 82.62 37 SER B CA 1
ATOM 1658 C C . SER B 1 37 ? 1.905 5.289 -5.555 1 82.62 37 SER B C 1
ATOM 1660 O O . SER B 1 37 ? 1.644 6.488 -5.457 1 82.62 37 SER B O 1
ATOM 1662 N N . LEU B 1 38 ? 2.855 4.746 -4.973 1 79.94 38 LEU B N 1
ATOM 1663 C CA . LEU B 1 38 ? 3.707 5.531 -4.086 1 79.94 38 LEU B CA 1
ATOM 1664 C C . LEU B 1 38 ? 4.457 6.609 -4.863 1 79.94 38 LEU B C 1
ATOM 1666 O O . LEU B 1 38 ? 4.586 7.742 -4.395 1 79.94 38 LEU B O 1
ATOM 1670 N N . CYS B 1 39 ? 4.891 6.242 -5.961 1 73.62 39 CYS B N 1
ATOM 1671 C CA . CYS B 1 39 ? 5.547 7.223 -6.82 1 73.62 39 CYS B CA 1
ATOM 1672 C C . CYS B 1 39 ? 4.586 8.336 -7.211 1 73.62 39 CYS B C 1
ATOM 1674 O O . CYS B 1 39 ? 4.969 9.508 -7.238 1 73.62 39 CYS B O 1
ATOM 1676 N N . SER B 1 40 ? 3.438 7.965 -7.43 1 75.69 40 SER B N 1
ATOM 1677 C CA . SER B 1 40 ? 2.428 8.93 -7.852 1 75.69 40 SER B CA 1
ATOM 1678 C C . SER B 1 40 ? 2.059 9.875 -6.719 1 75.69 40 SER B C 1
ATOM 1680 O O . SER B 1 40 ? 1.875 11.078 -6.938 1 75.69 40 SER B O 1
ATOM 1682 N N . TYR B 1 41 ? 2.012 9.336 -5.512 1 79.81 41 TYR B N 1
ATOM 1683 C CA . TYR B 1 41 ? 1.694 10.188 -4.371 1 79.81 41 TYR B CA 1
ATOM 1684 C C . TYR B 1 41 ? 2.785 11.227 -4.141 1 79.81 41 TYR B C 1
ATOM 1686 O O . TYR B 1 41 ? 2.492 12.391 -3.857 1 79.81 41 TYR B O 1
ATOM 1694 N N . LEU B 1 42 ? 3.928 10.773 -4.254 1 73.06 42 LEU B N 1
ATOM 1695 C CA . LEU B 1 42 ? 5.062 11.648 -3.971 1 73.06 42 LEU B CA 1
ATOM 1696 C C . LEU B 1 42 ? 5.195 12.727 -5.043 1 73.06 42 LEU B C 1
ATOM 1698 O O . LEU B 1 42 ? 5.516 13.875 -4.734 1 73.06 42 LEU B O 1
ATOM 1702 N N . LEU B 1 43 ? 4.934 12.344 -6.164 1 68.94 43 LEU B N 1
ATOM 1703 C CA . LEU B 1 43 ? 5 13.305 -7.258 1 68.94 43 LEU B CA 1
ATOM 1704 C C . LEU B 1 43 ? 3.92 14.367 -7.109 1 68.94 43 LEU B C 1
ATOM 1706 O O . LEU B 1 43 ? 4.188 15.562 -7.301 1 68.94 43 LEU B O 1
ATOM 1710 N N . SER B 1 44 ? 2.818 13.938 -6.734 1 68 44 SER B N 1
ATOM 1711 C CA . SER B 1 44 ? 1.703 14.875 -6.594 1 68 44 SER B CA 1
ATOM 1712 C C . SER B 1 44 ? 1.849 15.719 -5.336 1 68 44 SER B C 1
ATOM 1714 O O . SER B 1 44 ? 1.479 16.891 -5.324 1 68 44 SER B O 1
ATOM 1716 N N . GLY B 1 45 ? 2.381 15.148 -4.297 1 63.94 45 GLY B N 1
ATOM 1717 C CA . GLY B 1 45 ? 2.561 15.844 -3.035 1 63.94 45 GLY B CA 1
ATOM 1718 C C . GLY B 1 45 ? 3.65 16.891 -3.086 1 63.94 45 GLY B C 1
ATOM 1719 O O . GLY B 1 45 ? 3.646 17.844 -2.293 1 63.94 45 GLY B O 1
ATOM 1720 N N . TYR B 1 46 ? 4.496 16.703 -3.883 1 61.19 46 TYR B N 1
ATOM 1721 C CA . TYR B 1 46 ? 5.559 17.688 -4.031 1 61.19 46 TYR B CA 1
ATOM 1722 C C . TYR B 1 46 ? 5.027 18.984 -4.633 1 61.19 46 TYR B C 1
ATOM 1724 O O . TYR B 1 46 ? 5.625 20.047 -4.461 1 61.19 46 TYR B O 1
ATOM 1732 N N . THR B 1 47 ? 3.973 18.906 -5.254 1 54.66 47 THR B N 1
ATOM 1733 C CA . THR B 1 47 ? 3.35 20.141 -5.711 1 54.66 47 THR B CA 1
ATOM 1734 C C . THR B 1 47 ? 2.48 20.75 -4.613 1 54.66 47 THR B C 1
ATOM 1736 O O . THR B 1 47 ? 1.428 21.328 -4.895 1 54.66 47 THR B O 1
ATOM 1739 N N . LYS B 1 48 ? 2.875 20.516 -3.357 1 55.81 48 LYS B N 1
ATOM 1740 C CA . LYS B 1 48 ? 2.152 20.859 -2.135 1 55.81 48 LYS B CA 1
ATOM 1741 C C . LYS B 1 48 ? 1.733 22.328 -2.137 1 55.81 48 LYS B C 1
ATOM 1743 O O . LYS B 1 48 ? 0.918 22.75 -1.312 1 55.81 48 LYS B O 1
ATOM 1748 N N . ARG B 1 49 ? 2.029 23.109 -3.248 1 59.41 49 ARG B N 1
ATOM 1749 C CA . ARG B 1 49 ? 1.802 24.562 -3.152 1 59.41 49 ARG B CA 1
ATOM 1750 C C . ARG B 1 49 ? 0.383 24.922 -3.578 1 59.41 49 ARG B C 1
ATOM 1752 O O . ARG B 1 49 ? -0.083 26.031 -3.326 1 59.41 49 ARG B O 1
ATOM 1759 N N . ASP B 1 50 ? -0.297 23.906 -3.99 1 67.06 50 ASP B N 1
ATOM 1760 C CA . ASP B 1 50 ? -1.643 24.25 -4.445 1 67.06 50 ASP B CA 1
ATOM 1761 C C . ASP B 1 50 ? -2.686 23.344 -3.793 1 67.06 50 ASP B C 1
ATOM 1763 O O . ASP B 1 50 ? -2.488 22.125 -3.699 1 67.06 50 ASP B O 1
ATOM 1767 N N . VAL B 1 51 ? -3.67 23.953 -3.217 1 73.88 51 VAL B N 1
ATOM 1768 C CA . VAL B 1 51 ? -4.762 23.297 -2.52 1 73.88 51 VAL B CA 1
ATOM 1769 C C . VAL B 1 51 ? -5.367 22.219 -3.418 1 73.88 51 VAL B C 1
ATOM 1771 O O . VAL B 1 51 ? -5.707 21.125 -2.951 1 73.88 51 VAL B O 1
ATOM 1774 N N . ARG B 1 52 ? -5.48 22.5 -4.691 1 73.81 52 ARG B N 1
ATOM 1775 C CA . ARG B 1 52 ? -6.086 21.562 -5.633 1 73.81 52 ARG B CA 1
ATOM 1776 C C . ARG B 1 52 ? -5.211 20.312 -5.801 1 73.81 52 ARG B C 1
ATOM 1778 O O . ARG B 1 52 ? -5.727 19.203 -5.91 1 73.81 52 ARG B O 1
ATOM 1785 N N . SER B 1 53 ? -3.949 20.516 -5.75 1 73.44 53 SER B N 1
ATOM 1786 C CA . SER B 1 53 ? -3.002 19.422 -5.867 1 73.44 53 SER B CA 1
ATOM 1787 C C . SER B 1 53 ? -3.041 18.516 -4.637 1 73.44 53 SER B C 1
ATOM 1789 O O . SER B 1 53 ? -3.021 17.297 -4.754 1 73.44 53 SER B O 1
ATOM 1791 N N . ASN B 1 54 ? -3.225 19.188 -3.547 1 78.69 54 ASN B N 1
ATOM 1792 C CA . ASN B 1 54 ? -3.33 18.422 -2.307 1 78.69 54 ASN B CA 1
ATOM 1793 C C . ASN B 1 54 ? -4.59 17.562 -2.281 1 78.69 54 ASN B C 1
ATOM 1795 O O . ASN B 1 54 ? -4.555 16.422 -1.821 1 78.69 54 ASN B O 1
ATOM 1799 N N . GLU B 1 55 ? -5.621 18.156 -2.816 1 85.81 55 GLU B N 1
ATOM 1800 C CA . GLU B 1 55 ? -6.883 17.422 -2.852 1 85.81 55 GLU B CA 1
ATOM 1801 C C . GLU B 1 55 ? -6.785 16.219 -3.771 1 85.81 55 GLU B C 1
ATOM 1803 O O . GLU B 1 55 ? -7.227 15.117 -3.41 1 85.81 55 GLU B O 1
ATOM 1808 N N . ALA B 1 56 ? -6.258 16.375 -4.871 1 81.19 56 ALA B N 1
ATOM 1809 C CA . ALA B 1 56 ? -6.109 15.289 -5.832 1 81.19 56 ALA B CA 1
ATOM 1810 C C . ALA B 1 56 ? -5.211 14.188 -5.277 1 81.19 56 ALA B C 1
ATOM 1812 O O . ALA B 1 56 ? -5.52 13 -5.402 1 81.19 56 ALA B O 1
ATOM 1813 N N . THR B 1 57 ? -4.125 14.586 -4.688 1 83 57 THR B N 1
ATOM 1814 C CA . THR B 1 57 ? -3.191 13.625 -4.113 1 83 57 THR B CA 1
ATOM 1815 C C . THR B 1 57 ? -3.855 12.828 -2.992 1 83 57 THR B C 1
ATOM 1817 O O . THR B 1 57 ? -3.703 11.609 -2.916 1 83 57 THR B O 1
ATOM 1820 N N . MET B 1 58 ? -4.645 13.562 -2.238 1 89 58 MET B N 1
ATOM 1821 C CA . MET B 1 58 ? -5.309 12.891 -1.124 1 89 58 MET B CA 1
ATOM 1822 C C . MET B 1 58 ? -6.363 11.914 -1.63 1 89 58 MET B C 1
ATOM 1824 O O . MET B 1 58 ? -6.457 10.789 -1.142 1 89 58 MET B O 1
ATOM 1828 N N . LYS B 1 59 ? -7.098 12.367 -2.592 1 87.56 59 LYS B N 1
ATOM 1829 C CA . LYS B 1 59 ? -8.102 11.469 -3.16 1 87.56 59 LYS B CA 1
ATOM 1830 C C . LYS B 1 59 ? -7.457 10.211 -3.727 1 87.56 59 LYS B C 1
ATOM 1832 O O . LYS B 1 59 ? -7.949 9.102 -3.5 1 87.56 59 LYS B O 1
ATOM 1837 N N . TYR B 1 60 ? -6.379 10.438 -4.363 1 85.25 60 TYR B N 1
ATOM 1838 C CA . TYR B 1 60 ? -5.676 9.305 -4.965 1 85.25 60 TYR B CA 1
ATOM 1839 C C . TYR B 1 60 ? -5.086 8.398 -3.891 1 85.25 60 TYR B C 1
ATOM 1841 O O . TYR B 1 60 ? -5.18 7.172 -3.986 1 85.25 60 TYR B O 1
ATOM 1849 N N . LEU B 1 61 ? -4.512 8.945 -2.982 1 89.12 61 LEU B N 1
ATOM 1850 C CA . LEU B 1 61 ? -3.918 8.203 -1.878 1 89.12 61 LEU B CA 1
ATOM 1851 C C . LEU B 1 61 ? -4.984 7.414 -1.119 1 89.12 61 LEU B C 1
ATOM 1853 O O . LEU B 1 61 ? -4.789 6.242 -0.8 1 89.12 61 LEU B O 1
ATOM 1857 N N . LEU B 1 62 ? -6.16 8.031 -0.883 1 92.94 62 LEU B N 1
ATOM 1858 C CA . LEU B 1 62 ? -7.234 7.363 -0.159 1 92.94 62 LEU B CA 1
ATOM 1859 C C . LEU B 1 62 ? -7.777 6.184 -0.956 1 92.94 62 LEU B C 1
ATOM 1861 O O . LEU B 1 62 ? -7.973 5.098 -0.408 1 92.94 62 LEU B O 1
ATOM 1865 N N . MET B 1 63 ? -7.926 6.391 -2.197 1 90.25 63 MET B N 1
ATOM 1866 C CA . MET B 1 63 ? -8.398 5.309 -3.051 1 90.25 63 MET B CA 1
ATOM 1867 C C . MET B 1 63 ? -7.363 4.191 -3.145 1 90.25 63 MET B C 1
ATOM 1869 O O . MET B 1 63 ? -7.711 3.012 -3.102 1 90.25 63 MET B O 1
ATOM 1873 N N . GLY B 1 64 ? -6.125 4.594 -3.268 1 90 64 GLY B N 1
ATOM 1874 C CA . GLY B 1 64 ? -5.043 3.625 -3.322 1 90 64 GLY B CA 1
ATOM 1875 C C . GLY B 1 64 ? -4.938 2.779 -2.066 1 90 64 GLY B C 1
ATOM 1876 O O . GLY B 1 64 ? -4.754 1.563 -2.145 1 90 64 GLY B O 1
ATOM 1877 N N . GLY B 1 65 ? -5 3.408 -0.939 1 93.31 65 GLY B N 1
ATOM 1878 C CA . GLY B 1 65 ? -4.973 2.682 0.321 1 93.31 65 GLY B CA 1
ATOM 1879 C C . GLY B 1 65 ? -6.129 1.713 0.477 1 93.31 65 GLY B C 1
ATOM 1880 O O . GLY B 1 65 ? -5.941 0.587 0.944 1 93.31 65 GLY B O 1
ATOM 1881 N N . ALA B 1 66 ? -7.32 2.131 0.061 1 94.12 66 ALA B N 1
ATOM 1882 C CA . ALA B 1 66 ? -8.5 1.277 0.161 1 94.12 66 ALA B CA 1
ATOM 1883 C C . ALA B 1 66 ? -8.414 0.102 -0.808 1 94.12 66 ALA B C 1
ATOM 1885 O O . ALA B 1 66 ? -8.797 -1.02 -0.47 1 94.12 66 ALA B O 1
ATOM 1886 N N . SER B 1 67 ? -7.855 0.348 -1.951 1 93.94 67 SER B N 1
ATOM 1887 C CA . SER B 1 67 ? -7.793 -0.692 -2.973 1 93.94 67 SER B CA 1
ATOM 1888 C C . SER B 1 67 ? -6.844 -1.813 -2.566 1 93.94 67 SER B C 1
ATOM 1890 O O . SER B 1 67 ? -7.008 -2.957 -2.994 1 93.94 67 SER B O 1
ATOM 1892 N N . SER B 1 68 ? -5.855 -1.482 -1.706 1 94.62 68 SER B N 1
ATOM 1893 C CA . SER B 1 68 ? -4.934 -2.508 -1.233 1 94.62 68 SER B CA 1
ATOM 1894 C C . SER B 1 68 ? -5.668 -3.6 -0.462 1 94.62 68 SER B C 1
ATOM 1896 O O . SER B 1 68 ? -5.355 -4.785 -0.606 1 94.62 68 SER B O 1
ATOM 1898 N N . SER B 1 69 ? -6.668 -3.223 0.296 1 96.44 69 SER B N 1
ATOM 1899 C CA . SER B 1 69 ? -7.426 -4.203 1.068 1 96.44 69 SER B CA 1
ATOM 1900 C C . SER B 1 69 ? -8.281 -5.082 0.161 1 96.44 69 SER B C 1
ATOM 1902 O O . SER B 1 69 ? -8.43 -6.277 0.411 1 96.44 69 SER B O 1
ATOM 1904 N N . ILE B 1 70 ? -8.797 -4.504 -0.854 1 96.25 70 ILE B N 1
ATOM 1905 C CA . ILE B 1 70 ? -9.602 -5.266 -1.804 1 96.25 70 ILE B CA 1
ATOM 1906 C C . ILE B 1 70 ? -8.719 -6.277 -2.531 1 96.25 70 ILE B C 1
ATOM 1908 O O . ILE B 1 70 ? -9.094 -7.441 -2.678 1 96.25 70 ILE B O 1
ATOM 1912 N N . LEU B 1 71 ? -7.551 -5.828 -2.898 1 95.44 71 LEU B N 1
ATOM 1913 C CA . LEU B 1 71 ? -6.613 -6.691 -3.604 1 95.44 71 LEU B CA 1
ATOM 1914 C C . LEU B 1 71 ? -6.184 -7.863 -2.725 1 95.44 71 LEU B C 1
ATOM 1916 O O . LEU B 1 71 ? -6.238 -9.016 -3.152 1 95.44 71 LEU B O 1
ATOM 1920 N N . VAL B 1 72 ? -5.855 -7.629 -1.472 1 96.69 72 VAL B N 1
ATOM 1921 C CA . VAL B 1 72 ? -5.336 -8.703 -0.629 1 96.69 72 VAL B CA 1
ATOM 1922 C C . VAL B 1 72 ? -6.473 -9.633 -0.215 1 96.69 72 VAL B C 1
ATOM 1924 O O . VAL B 1 72 ? -6.242 -10.805 0.083 1 96.69 72 VAL B O 1
ATOM 1927 N N . HIS B 1 73 ? -7.695 -9.109 -0.174 1 97.19 73 HIS B N 1
ATOM 1928 C CA . HIS B 1 73 ? -8.828 -10 0.031 1 97.19 73 HIS B CA 1
ATOM 1929 C C . HIS B 1 73 ? -8.891 -11.07 -1.056 1 97.19 73 HIS B C 1
ATOM 1931 O O . HIS B 1 73 ? -9.07 -12.258 -0.76 1 97.19 73 HIS B O 1
ATOM 1937 N N . GLY B 1 74 ? -8.719 -10.727 -2.289 1 96.88 74 GLY B N 1
ATOM 1938 C CA . GLY B 1 74 ? -8.648 -11.695 -3.377 1 96.88 74 GLY B CA 1
ATOM 1939 C C . GLY B 1 74 ? -7.484 -12.656 -3.252 1 96.88 74 GLY B C 1
ATOM 1940 O O . GLY B 1 74 ? -7.648 -13.859 -3.451 1 96.88 74 GLY B O 1
ATOM 1941 N N . PHE B 1 75 ? -6.391 -12.148 -2.842 1 97 75 PHE B N 1
ATOM 1942 C CA . PHE B 1 75 ? -5.199 -12.969 -2.668 1 97 75 PHE B CA 1
ATOM 1943 C C . PHE B 1 75 ? -5.426 -14.031 -1.601 1 97 75 PHE B C 1
ATOM 1945 O O . PHE B 1 75 ? -4.949 -15.156 -1.73 1 97 75 PHE B O 1
ATOM 1952 N N . SER B 1 76 ? -6.113 -13.625 -0.56 1 97 76 SER B N 1
ATOM 1953 C CA . SER B 1 76 ? -6.348 -14.57 0.531 1 97 76 SER B CA 1
ATOM 1954 C C . SER B 1 76 ? -7.156 -15.773 0.059 1 97 76 SER B C 1
ATOM 1956 O O . SER B 1 76 ? -6.883 -16.906 0.457 1 97 76 SER B O 1
ATOM 1958 N N . TRP B 1 77 ? -8.078 -15.539 -0.802 1 96.62 77 TRP B N 1
ATOM 1959 C CA . TRP B 1 77 ? -8.891 -16.625 -1.339 1 96.62 77 TRP B CA 1
ATOM 1960 C C . TRP B 1 77 ? -8.062 -17.547 -2.232 1 96.62 77 TRP B C 1
ATOM 1962 O O . TRP B 1 77 ? -8.125 -18.766 -2.111 1 96.62 77 TRP B O 1
ATOM 1972 N N . LEU B 1 78 ? -7.238 -16.953 -3.074 1 95.94 78 LEU B N 1
ATOM 1973 C CA . LEU B 1 78 ? -6.406 -17.75 -3.973 1 95.94 78 LEU B CA 1
ATOM 1974 C C . LEU B 1 78 ? -5.383 -18.562 -3.188 1 95.94 78 LEU B C 1
ATOM 1976 O O . LEU B 1 78 ? -5.203 -19.75 -3.449 1 95.94 78 LEU B O 1
ATOM 1980 N N . TYR B 1 79 ? -4.828 -17.906 -2.303 1 95.94 79 TYR B N 1
ATOM 1981 C CA . TYR B 1 79 ? -3.816 -18.562 -1.483 1 95.94 79 TYR B CA 1
ATOM 1982 C C . TYR B 1 79 ? -4.422 -19.719 -0.694 1 95.94 79 TYR B C 1
ATOM 1984 O O . TYR B 1 79 ? -3.893 -20.828 -0.711 1 95.94 79 TYR B O 1
ATOM 1992 N N . GLY B 1 80 ? -5.488 -19.531 -0.033 1 95.06 80 GLY B N 1
ATOM 1993 C CA . GLY B 1 80 ? -6.141 -20.547 0.775 1 95.06 80 GLY B CA 1
ATOM 1994 C C . GLY B 1 80 ? -6.699 -21.703 -0.047 1 95.06 80 GLY B C 1
ATOM 1995 O O . GLY B 1 80 ? -6.508 -22.859 0.296 1 95.06 80 GLY B O 1
ATOM 1996 N N . SER B 1 81 ? -7.293 -21.391 -1.156 1 95.69 81 SER B N 1
ATOM 1997 C CA . SER B 1 81 ? -7.969 -22.406 -1.961 1 95.69 81 SER B CA 1
ATOM 1998 C C . SER B 1 81 ? -6.973 -23.219 -2.775 1 95.69 81 SER B C 1
ATOM 2000 O O . SER B 1 81 ? -7.285 -24.328 -3.225 1 95.69 81 SER B O 1
ATOM 2002 N N . SER B 1 82 ? -5.773 -22.656 -3.012 1 94.88 82 SER B N 1
ATOM 2003 C CA . SER B 1 82 ? -4.773 -23.359 -3.809 1 94.88 82 SER B CA 1
ATOM 2004 C C . SER B 1 82 ? -3.871 -24.219 -2.93 1 94.88 82 SER B C 1
ATOM 2006 O O . SER B 1 82 ? -2.982 -24.906 -3.432 1 94.88 82 SER B O 1
ATOM 2008 N N . GLY B 1 83 ? -4.09 -24.188 -1.558 1 93.81 83 GLY B N 1
ATOM 2009 C CA . GLY B 1 83 ? -3.248 -24.953 -0.655 1 93.81 83 GLY B CA 1
ATOM 2010 C C . GLY B 1 83 ? -1.983 -24.219 -0.248 1 93.81 83 GLY B C 1
ATOM 2011 O O . GLY B 1 83 ? -0.971 -24.844 0.07 1 93.81 83 GLY B O 1
ATOM 2012 N N . GLY B 1 84 ? -1.999 -22.859 -0.482 1 93 84 GLY B N 1
ATOM 2013 C CA . GLY B 1 84 ? -0.896 -22.062 0.024 1 93 84 GLY B CA 1
ATOM 2014 C C . GLY B 1 84 ? 0.125 -21.719 -1.041 1 93 84 GLY B C 1
ATOM 2015 O O . GLY B 1 84 ? 1.312 -21.562 -0.745 1 93 84 GLY B O 1
ATOM 2016 N N . GLU B 1 85 ? -0.288 -21.688 -2.258 1 92.25 85 GLU B N 1
ATOM 2017 C CA . GLU B 1 85 ? 0.624 -21.359 -3.354 1 92.25 85 GLU B CA 1
ATOM 2018 C C . GLU B 1 85 ? 0.654 -19.859 -3.631 1 92.25 85 GLU B C 1
ATOM 2020 O O . GLU B 1 85 ? -0.38 -19.203 -3.572 1 92.25 85 GLU B O 1
ATOM 2025 N N . ILE B 1 86 ? 1.78 -19.375 -4.078 1 91.38 86 ILE B N 1
ATOM 2026 C CA . ILE B 1 86 ? 1.897 -17.953 -4.352 1 91.38 86 ILE B CA 1
ATOM 2027 C C . ILE B 1 86 ? 2.242 -17.734 -5.82 1 91.38 86 ILE B C 1
ATOM 2029 O O . ILE B 1 86 ? 2.018 -16.641 -6.363 1 91.38 86 ILE B O 1
ATOM 2033 N N . GLU B 1 87 ? 2.83 -18.75 -6.414 1 89.38 87 GLU B N 1
ATOM 2034 C CA . GLU B 1 87 ? 3.119 -18.672 -7.84 1 89.38 87 GLU B CA 1
ATOM 2035 C C . GLU B 1 87 ? 1.868 -18.938 -8.672 1 89.38 87 GLU B C 1
ATOM 2037 O O . GLU B 1 87 ? 1.12 -19.875 -8.406 1 89.38 87 GLU B O 1
ATOM 2042 N N . LEU B 1 88 ? 1.672 -18.188 -9.68 1 90.69 88 LEU B N 1
ATOM 2043 C CA . LEU B 1 88 ? 0.418 -18.219 -10.422 1 90.69 88 LEU B CA 1
ATOM 2044 C C . LEU B 1 88 ? 0.171 -19.609 -11.008 1 90.69 88 LEU B C 1
ATOM 2046 O O . LEU B 1 88 ? -0.938 -20.141 -10.914 1 90.69 88 LEU B O 1
ATOM 2050 N N . GLN B 1 89 ? 1.18 -20.203 -11.578 1 90.88 89 GLN B N 1
ATOM 2051 C CA . GLN B 1 89 ? 1.001 -21.531 -12.148 1 90.88 89 GLN B CA 1
ATOM 2052 C C . GLN B 1 89 ? 0.675 -22.547 -11.062 1 90.88 89 GLN B C 1
ATOM 2054 O O . GLN B 1 89 ? -0.17 -23.422 -11.258 1 90.88 89 GLN B O 1
ATOM 2059 N N . GLU B 1 90 ? 1.29 -22.391 -9.969 1 93.06 90 GLU B N 1
ATOM 2060 C CA . GLU B 1 90 ? 1.04 -23.297 -8.859 1 93.06 90 GLU B CA 1
ATOM 2061 C C . GLU B 1 90 ? -0.336 -23.062 -8.242 1 93.06 90 GLU B C 1
ATOM 2063 O O . GLU B 1 90 ? -0.968 -23.984 -7.738 1 93.06 90 GLU B O 1
ATOM 2068 N N . ILE B 1 91 ? -0.721 -21.906 -8.297 1 94 91 ILE B N 1
ATOM 2069 C CA . ILE B 1 91 ? -2.068 -21.594 -7.836 1 94 91 ILE B CA 1
ATOM 2070 C C . ILE B 1 91 ? -3.094 -22.312 -8.711 1 94 91 ILE B C 1
ATOM 2072 O O . ILE B 1 91 ? -4.016 -22.953 -8.195 1 94 91 ILE B O 1
ATOM 2076 N N . VAL B 1 92 ? -2.922 -22.234 -9.984 1 93.25 92 VAL B N 1
ATOM 2077 C CA . VAL B 1 92 ? -3.826 -22.922 -10.906 1 93.25 92 VAL B CA 1
ATOM 2078 C C . VAL B 1 92 ? -3.824 -24.422 -10.625 1 93.25 92 VAL B C 1
ATOM 2080 O O . VAL B 1 92 ? -4.887 -25.031 -10.484 1 93.25 92 VAL B O 1
ATOM 2083 N N . ASN B 1 93 ? -2.613 -24.969 -10.5 1 94.44 93 ASN B N 1
ATOM 2084 C CA . ASN B 1 93 ? -2.496 -26.391 -10.203 1 94.44 93 ASN B CA 1
ATOM 2085 C C . ASN B 1 93 ? -3.152 -26.734 -8.867 1 94.44 93 ASN B C 1
ATOM 2087 O O . ASN B 1 93 ? -3.838 -27.75 -8.75 1 94.44 93 ASN B O 1
ATOM 2091 N N . GLY B 1 94 ? -2.902 -25.875 -7.918 1 94.44 94 GLY B N 1
ATOM 2092 C CA . GLY B 1 94 ? -3.496 -26.094 -6.609 1 94.44 94 GLY B CA 1
ATOM 2093 C C . GLY B 1 94 ? -5.012 -26.047 -6.629 1 94.44 94 GLY B C 1
ATOM 2094 O O . GLY B 1 94 ? -5.668 -26.859 -5.973 1 94.44 94 GLY B O 1
ATOM 2095 N N . LEU B 1 95 ? -5.543 -25.188 -7.387 1 94.19 95 LEU B N 1
ATOM 2096 C CA . LEU B 1 95 ? -6.992 -25.062 -7.492 1 94.19 95 LEU B CA 1
ATOM 2097 C C . LEU B 1 95 ? -7.598 -26.297 -8.156 1 94.19 95 LEU B C 1
ATOM 2099 O O . LEU B 1 95 ? -8.695 -26.719 -7.793 1 94.19 95 LEU B O 1
ATOM 2103 N N . ILE B 1 96 ? -6.867 -26.812 -9.109 1 92.81 96 ILE B N 1
ATOM 2104 C CA . ILE B 1 96 ? -7.305 -28.031 -9.773 1 92.81 96 ILE B CA 1
ATOM 2105 C C . ILE B 1 96 ? -7.242 -29.203 -8.797 1 92.81 96 ILE B C 1
ATOM 2107 O O . ILE B 1 96 ? -8.203 -29.969 -8.672 1 92.81 96 ILE B O 1
ATOM 2111 N N . ASN B 1 97 ? -6.219 -29.297 -8.086 1 94.94 97 ASN B N 1
ATOM 2112 C CA . ASN B 1 97 ? -6.004 -30.391 -7.145 1 94.94 97 ASN B CA 1
ATOM 2113 C C . ASN B 1 97 ? -7.035 -30.375 -6.02 1 94.94 97 ASN B C 1
ATOM 2115 O O . ASN B 1 97 ? -7.5 -31.438 -5.59 1 94.94 97 ASN B O 1
ATOM 2119 N N . THR B 1 98 ? -7.324 -29.172 -5.574 1 94.38 98 THR B N 1
ATOM 2120 C CA . THR B 1 98 ? -8.266 -29.062 -4.469 1 94.38 98 THR B CA 1
ATOM 2121 C C . THR B 1 98 ? -9.703 -29.047 -4.984 1 94.38 98 THR B C 1
ATOM 2123 O O . THR B 1 98 ? -10.648 -29.047 -4.191 1 94.38 98 THR B O 1
ATOM 2126 N N . GLN B 1 99 ? -9.867 -28.953 -6.289 1 92.69 99 GLN B N 1
ATOM 2127 C CA . GLN B 1 99 ? -11.164 -28.906 -6.953 1 92.69 99 GLN B CA 1
ATOM 2128 C C . GLN B 1 99 ? -11.938 -27.641 -6.566 1 92.69 99 GLN B C 1
ATOM 2130 O O . GLN B 1 99 ? -13.164 -27.688 -6.41 1 92.69 99 GLN B O 1
ATOM 2135 N N . MET B 1 100 ? -11.18 -26.594 -6.309 1 93.19 100 MET B N 1
ATOM 2136 C CA . MET B 1 100 ? -11.805 -25.344 -5.891 1 93.19 100 MET B CA 1
ATOM 2137 C C . MET B 1 100 ? -11.891 -24.359 -7.059 1 93.19 100 MET B C 1
ATOM 2139 O O . MET B 1 100 ? -12.406 -23.25 -6.902 1 93.19 100 MET B O 1
ATOM 2143 N N . TYR B 1 101 ? -11.492 -24.766 -8.164 1 89.38 101 TYR B N 1
ATOM 2144 C CA . TYR B 1 101 ? -11.398 -23.875 -9.312 1 89.38 101 TYR B CA 1
ATOM 2145 C C . TYR B 1 101 ? -12.773 -23.344 -9.695 1 89.38 101 TYR B C 1
ATOM 2147 O O . TYR B 1 101 ? -12.891 -22.266 -10.297 1 89.38 101 TYR B O 1
ATOM 2155 N N . ASN B 1 102 ? -13.891 -24 -9.289 1 87.62 102 ASN B N 1
ATOM 2156 C CA . ASN B 1 102 ? -15.242 -23.594 -9.656 1 87.62 102 ASN B CA 1
ATOM 2157 C C . ASN B 1 102 ? -16 -23.047 -8.453 1 87.62 102 ASN B C 1
ATOM 2159 O O . ASN B 1 102 ? -17.219 -22.859 -8.523 1 87.62 102 ASN B O 1
ATOM 2163 N N . SER B 1 103 ? -15.383 -22.828 -7.418 1 90.81 103 SER B N 1
ATOM 2164 C CA . SER B 1 103 ? -16.031 -22.281 -6.227 1 90.81 103 SER B CA 1
ATOM 2165 C C . SER B 1 103 ? -16.359 -20.812 -6.402 1 90.81 103 SER B C 1
ATOM 2167 O O . SER B 1 103 ? -15.625 -20.078 -7.055 1 90.81 103 SER B O 1
ATOM 2169 N N . PRO B 1 104 ? -17.453 -20.406 -5.891 1 92.12 104 PRO B N 1
ATOM 2170 C CA . PRO B 1 104 ? -17.812 -18.984 -5.941 1 92.12 104 PRO B CA 1
ATOM 2171 C C . PRO B 1 104 ? -16.719 -18.094 -5.34 1 92.12 104 PRO B C 1
ATOM 2173 O O . PRO B 1 104 ? -16.562 -16.938 -5.754 1 92.12 104 PRO B O 1
ATOM 2176 N N . GLY B 1 105 ? -15.953 -18.656 -4.477 1 92.44 105 GLY B N 1
ATOM 2177 C CA . GLY B 1 105 ? -14.867 -17.922 -3.848 1 92.44 105 GLY B CA 1
ATOM 2178 C C . GLY B 1 105 ? -13.812 -17.469 -4.832 1 92.44 105 GLY B C 1
ATOM 2179 O O . GLY B 1 105 ? -13.25 -16.375 -4.691 1 92.44 105 GLY B O 1
ATOM 2180 N N . ILE B 1 106 ? -13.648 -18.266 -5.785 1 93.12 106 ILE B N 1
ATOM 2181 C CA . ILE B 1 106 ? -12.633 -17.922 -6.777 1 93.12 106 ILE B CA 1
ATOM 2182 C C . ILE B 1 106 ? -13.133 -16.781 -7.66 1 93.12 106 ILE B C 1
ATOM 2184 O O . ILE B 1 106 ? -12.367 -15.891 -8.039 1 93.12 106 ILE B O 1
ATOM 2188 N N . SER B 1 107 ? -14.406 -16.844 -7.953 1 91.62 107 SER B N 1
ATOM 2189 C CA . SER B 1 107 ? -14.984 -15.734 -8.695 1 91.62 107 SER B CA 1
ATOM 2190 C C . SER B 1 107 ? -14.859 -14.43 -7.914 1 91.62 107 SER B C 1
ATOM 2192 O O . SER B 1 107 ? -14.508 -13.391 -8.484 1 91.62 107 SER B O 1
ATOM 2194 N N . ILE B 1 108 ? -15.133 -14.469 -6.656 1 93.44 108 ILE B N 1
ATOM 2195 C CA . ILE B 1 108 ? -14.992 -13.305 -5.789 1 93.44 108 ILE B CA 1
ATOM 2196 C C . ILE B 1 108 ? -13.539 -12.844 -5.762 1 93.44 108 ILE B C 1
ATOM 2198 O O . ILE B 1 108 ? -13.258 -11.648 -5.816 1 93.44 108 ILE B O 1
ATOM 2202 N N . ALA B 1 109 ? -12.625 -13.797 -5.699 1 95.44 109 ALA B N 1
ATOM 2203 C CA . ALA B 1 109 ? -11.203 -13.484 -5.676 1 95.44 109 ALA B CA 1
ATOM 2204 C C . ALA B 1 109 ? -10.781 -12.75 -6.949 1 95.44 109 ALA B C 1
ATOM 2206 O O . ALA B 1 109 ? -10.117 -11.711 -6.887 1 95.44 109 ALA B O 1
ATOM 2207 N N . LEU B 1 110 ? -11.266 -13.219 -8.039 1 92.19 110 LEU B N 1
ATOM 2208 C CA . LEU B 1 110 ? -10.883 -12.641 -9.32 1 92.19 110 LEU B CA 1
ATOM 2209 C C . LEU B 1 110 ? -11.477 -11.242 -9.484 1 92.19 110 LEU B C 1
ATOM 2211 O O . LEU B 1 110 ? -10.812 -10.344 -9.992 1 92.19 110 LEU B O 1
ATOM 2215 N N . ILE B 1 111 ? -12.672 -11.07 -9.07 1 93.06 111 ILE B N 1
ATOM 2216 C CA . ILE B 1 111 ? -13.297 -9.758 -9.117 1 93.06 111 ILE B CA 1
ATOM 2217 C C . ILE B 1 111 ? -12.547 -8.789 -8.203 1 93.06 111 ILE B C 1
ATOM 2219 O O . ILE B 1 111 ? -12.242 -7.66 -8.594 1 93.06 111 ILE B O 1
ATOM 2223 N N . SER B 1 112 ? -12.266 -9.227 -6.988 1 95.81 112 SER B N 1
ATOM 2224 C CA . SER B 1 112 ? -11.531 -8.398 -6.031 1 95.81 112 SER B CA 1
ATOM 2225 C C . SER B 1 112 ? -10.18 -7.973 -6.59 1 95.81 112 SER B C 1
ATOM 2227 O O . SER B 1 112 ? -9.797 -6.809 -6.477 1 95.81 112 SER B O 1
ATOM 2229 N N . ILE B 1 113 ? -9.531 -8.875 -7.215 1 93.25 113 ILE B N 1
ATOM 2230 C CA . ILE B 1 113 ? -8.203 -8.594 -7.738 1 93.25 113 ILE B CA 1
ATOM 2231 C C . ILE B 1 113 ? -8.305 -7.617 -8.914 1 93.25 113 ILE B C 1
ATOM 2233 O O . ILE B 1 113 ? -7.543 -6.652 -8.992 1 93.25 113 ILE B O 1
ATOM 2237 N N . THR B 1 114 ? -9.312 -7.836 -9.789 1 88.81 114 THR B N 1
ATOM 2238 C CA . THR B 1 114 ? -9.516 -6.949 -10.93 1 88.81 114 THR B CA 1
ATOM 2239 C C . THR B 1 114 ? -9.844 -5.531 -10.461 1 88.81 114 THR B C 1
ATOM 2241 O O . THR B 1 114 ? -9.242 -4.562 -10.938 1 88.81 114 THR B O 1
ATOM 2244 N N . VAL B 1 115 ? -10.695 -5.379 -9.516 1 89.25 115 VAL B N 1
ATOM 2245 C CA . VAL B 1 115 ? -11.086 -4.082 -8.977 1 89.25 115 VAL B CA 1
ATOM 2246 C C . VAL B 1 115 ? -9.906 -3.445 -8.242 1 89.25 115 VAL B C 1
ATOM 2248 O O . VAL B 1 115 ? -9.633 -2.256 -8.414 1 89.25 115 VAL B O 1
ATOM 2251 N N . GLY B 1 116 ? -9.195 -4.223 -7.418 1 90.25 116 GLY B N 1
ATOM 2252 C CA . GLY B 1 116 ? -8.047 -3.723 -6.68 1 90.25 116 GLY B CA 1
ATOM 2253 C C . GLY B 1 116 ? -6.953 -3.174 -7.578 1 90.25 116 GLY B C 1
ATOM 2254 O O . GLY B 1 116 ? -6.488 -2.047 -7.383 1 90.25 116 GLY B O 1
ATOM 2255 N N . ILE B 1 117 ? -6.637 -3.912 -8.578 1 85.31 117 ILE B N 1
ATOM 2256 C CA . ILE B 1 117 ? -5.602 -3.486 -9.516 1 85.31 117 ILE B CA 1
ATOM 2257 C C . ILE B 1 117 ? -6.109 -2.316 -10.352 1 85.31 117 ILE B C 1
ATOM 2259 O O . ILE B 1 117 ? -5.367 -1.375 -10.633 1 85.31 117 ILE B O 1
ATOM 2263 N N . GLY B 1 118 ? -7.359 -2.412 -10.773 1 82.19 118 GLY B N 1
ATOM 2264 C CA . GLY B 1 118 ? -7.953 -1.344 -11.562 1 82.19 118 GLY B CA 1
ATOM 2265 C C . GLY B 1 118 ? -7.891 0.008 -10.875 1 82.19 118 GLY B C 1
ATOM 2266 O O . GLY B 1 118 ? -7.574 1.017 -11.508 1 82.19 118 GLY B O 1
ATOM 2267 N N . PHE B 1 119 ? -8.109 0.067 -9.617 1 80.56 119 PHE B N 1
ATOM 2268 C CA . PHE B 1 119 ? -8.086 1.324 -8.875 1 80.56 119 PHE B CA 1
ATOM 2269 C C . PHE B 1 119 ? -6.656 1.816 -8.688 1 80.56 119 PHE B C 1
ATOM 2271 O O . PHE B 1 119 ? -6.418 3.021 -8.57 1 80.56 119 PHE B O 1
ATOM 2278 N N . LYS B 1 120 ? -5.754 0.925 -8.68 1 77.62 120 LYS B N 1
ATOM 2279 C CA . LYS B 1 120 ? -4.367 1.327 -8.453 1 77.62 120 LYS B CA 1
ATOM 2280 C C . LYS B 1 120 ? -3.723 1.831 -9.742 1 77.62 120 LYS B C 1
ATOM 2282 O O . LYS B 1 120 ? -2.822 2.672 -9.703 1 77.62 120 LYS B O 1
ATOM 2287 N N . LEU B 1 121 ? -4.258 1.195 -10.773 1 67.69 121 LEU B N 1
ATOM 2288 C CA . LEU B 1 121 ? -3.646 1.552 -12.047 1 67.69 121 LEU B CA 1
ATOM 2289 C C . LEU B 1 121 ? -4.5 2.574 -12.789 1 67.69 121 LEU B C 1
ATOM 2291 O O . LEU B 1 121 ? -4.09 3.09 -13.836 1 67.69 121 LEU B O 1
ATOM 2295 N N . SER B 1 122 ? -5.809 2.609 -12.391 1 56.19 122 SER B N 1
ATOM 2296 C CA . SER B 1 122 ? -6.73 3.457 -13.141 1 56.19 122 SER B CA 1
ATOM 2297 C C . SER B 1 122 ? -6.172 4.863 -13.312 1 56.19 122 SER B C 1
ATOM 2299 O O . SER B 1 122 ? -5.648 5.449 -12.367 1 56.19 122 SER B O 1
ATOM 2301 N N . PRO B 1 123 ? -5.961 5.113 -14.547 1 48.03 123 PRO B N 1
ATOM 2302 C CA . PRO B 1 123 ? -5.723 6.527 -14.859 1 48.03 123 PRO B CA 1
ATOM 2303 C C . PRO B 1 123 ? -6.746 7.453 -14.211 1 48.03 123 PRO B C 1
ATOM 2305 O O . PRO B 1 123 ? -6.527 8.664 -14.133 1 48.03 123 PRO B O 1
ATOM 2308 N N . ALA B 1 124 ? -7.93 6.879 -14.07 1 44.91 124 ALA B N 1
ATOM 2309 C CA . ALA B 1 124 ? -9.078 7.664 -13.633 1 44.91 124 ALA B CA 1
ATOM 2310 C C . ALA B 1 124 ? -8.695 8.602 -12.492 1 44.91 124 ALA B C 1
ATOM 2312 O O . ALA B 1 124 ? -9.07 9.773 -12.484 1 44.91 124 ALA B O 1
ATOM 2313 N N . PRO B 1 125 ? -8.156 8.094 -11.43 1 44.59 125 PRO B N 1
ATOM 2314 C CA . PRO B 1 125 ? -7.773 9.227 -10.586 1 44.59 125 PRO B CA 1
ATOM 2315 C C . PRO B 1 125 ? -6.824 10.195 -11.289 1 44.59 125 PRO B C 1
ATOM 2317 O O . PRO B 1 125 ? -6.68 11.344 -10.867 1 44.59 125 PRO B O 1
ATOM 2320 N N . PHE B 1 126 ? -6.082 9.719 -12.219 1 46.22 126 PHE B N 1
ATOM 2321 C CA . PHE B 1 126 ? -5.273 10.602 -13.047 1 46.22 126 PHE B CA 1
ATOM 2322 C C . PHE B 1 126 ? -6.148 11.609 -13.773 1 46.22 126 PHE B C 1
ATOM 2324 O O . PHE B 1 126 ? -5.727 12.742 -14.023 1 46.22 126 PHE B O 1
ATOM 2331 N N . HIS B 1 127 ? -7.242 11.109 -14.297 1 44.22 127 HIS B N 1
ATOM 2332 C CA . HIS B 1 127 ? -8.031 12.141 -14.953 1 44.22 127 HIS B CA 1
ATOM 2333 C C . HIS B 1 127 ? -8.336 13.289 -13.992 1 44.22 127 HIS B C 1
ATOM 2335 O O . HIS B 1 127 ? -8.406 14.445 -14.406 1 44.22 127 HIS B O 1
ATOM 2341 N N . GLN B 1 128 ? -8.789 12.984 -12.984 1 42.03 128 GLN B N 1
ATOM 2342 C CA . GLN B 1 128 ? -9.07 14.094 -12.086 1 42.03 128 GLN B CA 1
ATOM 2343 C C . GLN B 1 128 ? -7.777 14.688 -11.523 1 42.03 128 GLN B C 1
ATOM 2345 O O . GLN B 1 128 ? -7.695 15.891 -11.281 1 42.03 128 GLN B O 1
ATOM 2350 N N . TRP B 1 129 ? -6.828 13.828 -11.328 1 44.91 129 TRP B N 1
ATOM 2351 C CA . TRP B 1 129 ? -5.598 14.289 -10.688 1 44.91 129 TRP B CA 1
ATOM 2352 C C . TRP B 1 129 ? -4.625 14.852 -11.719 1 44.91 129 TRP B C 1
ATOM 2354 O O . TRP B 1 129 ? -3.869 15.781 -11.422 1 44.91 129 TRP B O 1
ATOM 2364 N N . THR B 1 130 ? -4.578 14.203 -12.836 1 46.81 130 THR B N 1
ATOM 2365 C CA . THR B 1 130 ? -3.533 14.539 -13.797 1 46.81 130 THR B CA 1
ATOM 2366 C C . THR B 1 130 ? -3.574 16.031 -14.141 1 46.81 130 THR B C 1
ATOM 2368 O O . THR B 1 130 ? -2.539 16.703 -14.141 1 46.81 130 THR B O 1
ATOM 2371 N N . PRO B 1 131 ? -4.793 16.344 -14.484 1 45.75 131 PRO B N 1
ATOM 2372 C CA . PRO B 1 131 ? -4.66 17.734 -14.891 1 45.75 131 PRO B CA 1
ATOM 2373 C C . PRO B 1 131 ? -4.227 18.641 -13.734 1 45.75 131 PRO B C 1
ATOM 2375 O O . PRO B 1 131 ? -3.424 19.562 -13.93 1 45.75 131 PRO B O 1
ATOM 2378 N N . ASP B 1 132 ? -4.77 18.375 -12.695 1 47.25 132 ASP B N 1
ATOM 2379 C CA . ASP B 1 132 ? -4.477 19.281 -11.594 1 47.25 132 ASP B CA 1
ATOM 2380 C C . ASP B 1 132 ? -3.066 19.047 -11.055 1 47.25 132 ASP B C 1
ATOM 2382 O O . ASP B 1 132 ? -2.363 20 -10.711 1 47.25 132 ASP B O 1
ATOM 2386 N N . VAL B 1 133 ? -2.703 17.859 -10.953 1 48.75 133 VAL B N 1
ATOM 2387 C CA . VAL B 1 133 ? -1.339 17.578 -10.516 1 48.75 133 VAL B CA 1
ATOM 2388 C C . VAL B 1 133 ? -0.353 18.031 -11.586 1 48.75 133 VAL B C 1
ATOM 2390 O O . VAL B 1 133 ? 0.708 18.578 -11.266 1 48.75 133 VAL B O 1
ATOM 2393 N N . TYR B 1 134 ? -0.868 17.797 -12.82 1 48.81 134 TYR B N 1
ATOM 2394 C CA . TYR B 1 134 ? -0.041 18.266 -13.93 1 48.81 134 TYR B CA 1
ATOM 2395 C C . TYR B 1 134 ? 0.104 19.781 -13.898 1 48.81 134 TYR B C 1
ATOM 2397 O O . TYR B 1 134 ? 1.161 20.312 -14.242 1 48.81 134 TYR B O 1
ATOM 2405 N N . GLU B 1 135 ? -0.988 20.281 -13.617 1 49.09 135 GLU B N 1
ATOM 2406 C CA . GLU B 1 135 ? -0.872 21.734 -13.547 1 49.09 135 GLU B CA 1
ATOM 2407 C C . GLU B 1 135 ? 0.123 22.156 -12.469 1 49.09 135 GLU B C 1
ATOM 2409 O O . GLU B 1 135 ? 0.825 23.156 -12.625 1 49.09 135 GLU B O 1
ATOM 2414 N N . GLY B 1 136 ? 0.077 21.406 -11.508 1 45.72 136 GLY B N 1
ATOM 2415 C CA . GLY B 1 136 ? 0.979 21.797 -10.438 1 45.72 136 GLY B CA 1
ATOM 2416 C C . GLY B 1 136 ? 2.416 21.375 -10.68 1 45.72 136 GLY B C 1
ATOM 2417 O O . GLY B 1 136 ? 3.338 21.891 -10.039 1 45.72 136 GLY B O 1
ATOM 2418 N N . VAL B 1 137 ? 2.488 20.266 -11.422 1 49 137 VAL B N 1
ATOM 2419 C CA . VAL B 1 137 ? 3.848 19.781 -11.625 1 49 137 VAL B CA 1
ATOM 2420 C C . VAL B 1 137 ? 4.375 20.266 -12.977 1 49 137 VAL B C 1
ATOM 2422 O O . VAL B 1 137 ? 4.703 19.469 -13.852 1 49 137 VAL B O 1
ATOM 2425 N N . ARG B 1 138 ? 3.951 21.406 -13.414 1 47.25 138 ARG B N 1
ATOM 2426 C CA . ARG B 1 138 ? 4.398 21.922 -14.703 1 47.25 138 ARG B CA 1
ATOM 2427 C C . ARG B 1 138 ? 5.883 21.656 -14.914 1 47.25 138 ARG B C 1
ATOM 2429 O O . ARG B 1 138 ? 6.293 21.266 -16.016 1 47.25 138 ARG B O 1
ATOM 2436 N N . ASN B 1 139 ? 6.707 21.812 -13.898 1 51.25 139 ASN B N 1
ATOM 2437 C CA . ASN B 1 139 ? 8.141 21.781 -14.156 1 51.25 139 ASN B CA 1
ATOM 2438 C C . ASN B 1 139 ? 8.664 20.344 -14.234 1 51.25 139 ASN B C 1
ATOM 2440 O O . ASN B 1 139 ? 9.805 20.109 -14.633 1 51.25 139 ASN B O 1
ATOM 2444 N N . ARG B 1 140 ? 7.77 19.359 -13.875 1 52.41 140 ARG B N 1
ATOM 2445 C CA . ARG B 1 140 ? 8.266 17.984 -13.859 1 52.41 140 ARG B CA 1
ATOM 2446 C C . ARG B 1 140 ? 7.355 17.062 -14.656 1 52.41 140 ARG B C 1
ATOM 2448 O O . ARG B 1 140 ? 7.266 15.875 -14.367 1 52.41 140 ARG B O 1
ATOM 2455 N N . MET B 1 141 ? 6.84 17.625 -15.719 1 54.69 141 MET B N 1
ATOM 2456 C CA . MET B 1 141 ? 5.844 16.984 -16.578 1 54.69 141 MET B CA 1
ATOM 2457 C C . MET B 1 141 ? 6.363 15.672 -17.141 1 54.69 141 MET B C 1
ATOM 2459 O O . MET B 1 141 ? 5.609 14.703 -17.266 1 54.69 141 MET B O 1
ATOM 2463 N N . ASP B 1 142 ? 7.648 15.773 -17.297 1 59.5 142 ASP B N 1
ATOM 2464 C CA . ASP B 1 142 ? 8.211 14.57 -17.906 1 59.5 142 ASP B CA 1
ATOM 2465 C C . ASP B 1 142 ? 8.102 13.375 -16.953 1 59.5 142 ASP B C 1
ATOM 2467 O O . ASP B 1 142 ? 7.777 12.266 -17.391 1 59.5 142 ASP B O 1
ATOM 2471 N N . SER B 1 143 ? 8.375 13.68 -15.719 1 61.94 143 SER B N 1
ATOM 2472 C CA . SER B 1 143 ? 8.352 12.586 -14.75 1 61.94 143 SER B CA 1
ATOM 2473 C C . SER B 1 143 ? 6.93 12.055 -14.555 1 61.94 143 SER B C 1
ATOM 2475 O O . SER B 1 143 ? 6.727 10.844 -14.422 1 61.94 143 SER B O 1
ATOM 2477 N N . VAL B 1 144 ? 5.988 13.016 -14.688 1 62.75 144 VAL B N 1
ATOM 2478 C CA . VAL B 1 144 ? 4.59 12.641 -14.516 1 62.75 144 VAL B CA 1
ATOM 2479 C C . VAL B 1 144 ? 4.125 11.805 -15.711 1 62.75 144 VAL B C 1
ATOM 2481 O O . VAL B 1 144 ? 3.453 10.789 -15.539 1 62.75 144 VAL B O 1
ATOM 2484 N N . LEU B 1 145 ? 4.512 12.281 -16.812 1 60.38 145 LEU B N 1
ATOM 2485 C CA . LEU B 1 145 ? 4.145 11.57 -18.031 1 60.38 145 LEU B CA 1
ATOM 2486 C C . LEU B 1 145 ? 4.777 10.188 -18.078 1 60.38 145 LEU B C 1
ATOM 2488 O O . LEU B 1 145 ? 4.148 9.227 -18.516 1 60.38 145 LEU B O 1
ATOM 2492 N N . TYR B 1 146 ? 5.906 10.148 -17.578 1 62.12 146 TYR B N 1
ATOM 2493 C CA . TYR B 1 146 ? 6.613 8.875 -17.547 1 62.12 146 TYR B CA 1
ATOM 2494 C C . TYR B 1 146 ? 5.934 7.895 -16.594 1 62.12 146 TYR B C 1
ATOM 2496 O O . TYR B 1 146 ? 5.691 6.738 -16.953 1 62.12 146 TYR B O 1
ATOM 2504 N N . ILE B 1 147 ? 5.59 8.336 -15.484 1 62.81 147 ILE B N 1
ATOM 2505 C CA . ILE B 1 147 ? 4.961 7.477 -14.484 1 62.81 147 ILE B CA 1
ATOM 2506 C C . ILE B 1 147 ? 3.592 7.016 -14.984 1 62.81 147 ILE B C 1
ATOM 2508 O O . ILE B 1 147 ? 3.221 5.852 -14.82 1 62.81 147 ILE B O 1
ATOM 2512 N N . ARG B 1 148 ? 2.975 7.926 -15.602 1 63.62 148 ARG B N 1
ATOM 2513 C CA . ARG B 1 148 ? 1.66 7.59 -16.141 1 63.62 148 ARG B CA 1
ATOM 2514 C C . ARG B 1 148 ? 1.771 6.527 -17.234 1 63.62 148 ARG B C 1
ATOM 2516 O O . ARG B 1 148 ? 1.021 5.551 -17.234 1 63.62 148 ARG B O 1
ATOM 2523 N N . GLU B 1 149 ? 2.645 6.805 -18.094 1 63.72 149 GLU B N 1
ATOM 2524 C CA . GLU B 1 149 ? 2.82 5.895 -19.234 1 63.72 149 GLU B CA 1
ATOM 2525 C C . GLU B 1 149 ? 3.299 4.523 -18.766 1 63.72 149 GLU B C 1
ATOM 2527 O O . GLU B 1 149 ? 2.797 3.494 -19.219 1 63.72 149 GLU B O 1
ATOM 2532 N N . GLU B 1 150 ? 4.141 4.582 -17.844 1 62.69 150 GLU B N 1
ATOM 2533 C CA . GLU B 1 150 ? 4.68 3.336 -17.312 1 62.69 150 GLU B CA 1
ATOM 2534 C C . GLU B 1 150 ? 3.615 2.561 -16.547 1 62.69 150 GLU B C 1
ATOM 2536 O O . GLU B 1 150 ? 3.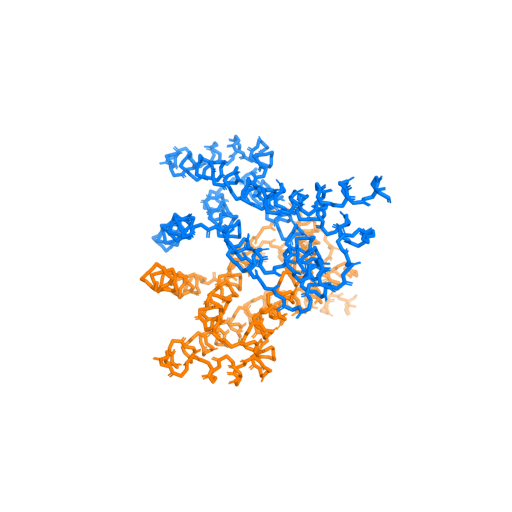531 1.336 -16.656 1 62.69 150 GLU B O 1
ATOM 2541 N N . GLY B 1 151 ? 2.879 3.285 -15.828 1 62.62 151 GLY B N 1
ATOM 2542 C CA . GLY B 1 151 ? 1.788 2.65 -15.102 1 62.62 151 GLY B CA 1
ATOM 2543 C C . GLY B 1 151 ? 0.779 1.979 -16.016 1 62.62 151 GLY B C 1
ATOM 2544 O O . GLY B 1 151 ? 0.344 0.856 -15.75 1 62.62 151 GLY B O 1
ATOM 2545 N N . ASN B 1 152 ? 0.407 2.689 -17.016 1 62.75 152 ASN B N 1
ATOM 2546 C CA . ASN B 1 152 ? -0.552 2.162 -17.969 1 62.75 152 ASN B CA 1
ATOM 2547 C C . ASN B 1 152 ? -0.031 0.896 -18.641 1 62.75 152 ASN B C 1
ATOM 2549 O O . ASN B 1 152 ? -0.756 -0.094 -18.766 1 62.75 152 ASN B O 1
ATOM 2553 N N . GLN B 1 153 ? 1.111 0.966 -19.125 1 61.97 153 GLN B N 1
ATOM 2554 C CA . GLN B 1 153 ? 1.699 -0.161 -19.844 1 61.97 153 GLN B CA 1
ATOM 2555 C C . GLN B 1 153 ? 1.883 -1.364 -18.922 1 61.97 153 GLN B C 1
ATOM 2557 O O . GLN B 1 153 ? 1.565 -2.494 -19.297 1 61.97 153 GLN B O 1
ATOM 2562 N N . LYS B 1 154 ? 2.25 -1.073 -17.844 1 61.84 154 LYS B N 1
ATOM 2563 C CA . LYS B 1 154 ? 2.586 -2.129 -16.891 1 61.84 154 LYS B CA 1
ATOM 2564 C C . LYS B 1 154 ? 1.328 -2.73 -16.281 1 61.84 154 LYS B C 1
ATOM 2566 O O . LYS B 1 154 ? 1.271 -3.936 -16.016 1 61.84 154 LYS B O 1
ATOM 2571 N N . GLY B 1 155 ? 0.475 -1.879 -16.016 1 62.88 155 GLY B N 1
ATOM 2572 C CA . GLY B 1 155 ? -0.814 -2.383 -15.57 1 62.88 155 GLY B CA 1
ATOM 2573 C C . GLY B 1 155 ? -1.432 -3.379 -16.531 1 62.88 155 GLY B C 1
ATOM 2574 O O . GLY B 1 155 ? -1.945 -4.418 -16.125 1 62.88 155 GLY B O 1
ATOM 2575 N N . LYS B 1 156 ? -1.312 -3.064 -17.75 1 62.5 156 LYS B N 1
ATOM 2576 C CA . LYS B 1 156 ? -1.843 -3.947 -18.781 1 62.5 156 LYS B CA 1
ATOM 2577 C C . LYS B 1 156 ? -1.117 -5.289 -18.781 1 62.5 156 LYS B C 1
ATOM 2579 O O . LYS B 1 156 ? -1.748 -6.344 -18.906 1 62.5 156 LYS B O 1
ATOM 2584 N N . LYS B 1 157 ? 0.149 -5.281 -18.688 1 65.06 157 LYS B N 1
ATOM 2585 C CA . LYS B 1 157 ? 0.932 -6.512 -18.734 1 65.06 157 LYS B CA 1
ATOM 2586 C C . LYS B 1 157 ? 0.637 -7.383 -17.516 1 65.06 157 LYS B C 1
ATOM 2588 O O . LYS B 1 157 ? 0.523 -8.609 -17.625 1 65.06 157 LYS B O 1
ATOM 2593 N N . MET B 1 158 ? 0.584 -6.746 -16.406 1 66.44 158 MET B N 1
ATOM 2594 C CA . MET B 1 158 ? 0.288 -7.477 -15.18 1 66.44 158 MET B CA 1
ATOM 2595 C C . MET B 1 158 ? -1.103 -8.102 -15.234 1 66.44 158 MET B C 1
ATOM 2597 O O . MET B 1 158 ? -1.288 -9.25 -14.836 1 66.44 158 MET B O 1
ATOM 2601 N N . SER B 1 159 ? -1.98 -7.277 -15.695 1 64.06 159 SER B N 1
ATOM 2602 C CA . SER B 1 159 ? -3.344 -7.773 -15.852 1 64.06 159 SER B CA 1
ATOM 2603 C C . SER B 1 159 ? -3.398 -8.93 -16.844 1 64.06 159 SER B C 1
ATOM 2605 O O . SER B 1 159 ? -4.078 -9.93 -16.609 1 64.06 159 SER B O 1
ATOM 2607 N N . SER B 1 160 ? -2.656 -8.836 -17.875 1 65.44 160 SER B N 1
ATOM 2608 C CA . SER B 1 160 ? -2.662 -9.875 -18.906 1 65.44 160 SER B CA 1
ATOM 2609 C C . SER B 1 160 ? -2.078 -11.18 -18.359 1 65.44 160 SER B C 1
ATOM 2611 O O . SER B 1 160 ? -2.623 -12.258 -18.609 1 65.44 160 SER B O 1
ATOM 2613 N N . SER B 1 161 ? -0.993 -11.133 -17.719 1 67.56 161 SER B N 1
ATOM 2614 C CA . SER B 1 161 ? -0.38 -12.328 -17.141 1 67.56 161 SER B CA 1
ATOM 2615 C C . SER B 1 161 ? -1.301 -12.984 -16.125 1 67.56 161 SER B C 1
ATOM 2617 O O . SER B 1 161 ? -1.464 -14.203 -16.125 1 67.56 161 SER B O 1
ATOM 2619 N N . PHE B 1 162 ? -1.785 -12.195 -15.266 1 72 162 PHE B N 1
ATOM 2620 C CA . PHE B 1 162 ? -2.689 -12.688 -14.234 1 72 162 PHE B CA 1
ATOM 2621 C C . PHE B 1 162 ? -3.916 -13.344 -14.859 1 72 162 PHE B C 1
ATOM 2623 O O . PHE B 1 162 ? -4.266 -14.477 -14.508 1 72 162 PHE B O 1
ATOM 2630 N N . PHE B 1 163 ? -4.434 -12.617 -15.797 1 68.62 163 PHE B N 1
ATOM 2631 C CA . PHE B 1 163 ? -5.668 -13.125 -16.375 1 68.62 163 PHE B CA 1
ATOM 2632 C C . PHE B 1 163 ? -5.383 -14.297 -17.312 1 68.62 163 PHE B C 1
ATOM 2634 O O . PHE B 1 163 ? -6.219 -15.195 -17.469 1 68.62 163 PHE B O 1
ATOM 2641 N N . TYR B 1 164 ? -4.242 -14.266 -17.859 1 67.88 164 TYR B N 1
ATOM 2642 C CA . TYR B 1 164 ? -3.85 -15.422 -18.656 1 67.88 164 TYR B CA 1
ATOM 2643 C C . TYR B 1 164 ? -3.777 -16.688 -17.812 1 67.88 164 TYR B C 1
ATOM 2645 O O . TYR B 1 164 ? -4.328 -17.719 -18.172 1 67.88 164 TYR B O 1
ATOM 2653 N N . HIS B 1 165 ? -3.244 -16.609 -16.688 1 70.31 165 HIS B N 1
ATOM 2654 C CA . HIS B 1 165 ? -3.092 -17.766 -15.828 1 70.31 165 HIS B CA 1
ATOM 2655 C C . HIS B 1 165 ? -4.41 -18.141 -15.156 1 70.31 165 HIS B C 1
ATOM 2657 O O . HIS B 1 165 ? -4.785 -19.312 -15.109 1 70.31 165 HIS B O 1
ATOM 2663 N N . LEU B 1 166 ? -5.102 -17.141 -14.734 1 70 166 LEU B N 1
ATOM 2664 C CA . LEU B 1 166 ? -6.309 -17.438 -13.977 1 70 166 LEU B CA 1
ATOM 2665 C C . LEU B 1 166 ? -7.508 -17.625 -14.906 1 70 166 LEU B C 1
ATOM 2667 O O . LEU B 1 166 ? -8.484 -18.281 -14.547 1 70 166 LEU B O 1
ATOM 2671 N N . GLY B 1 167 ? -7.418 -16.938 -16.016 1 65.81 167 GLY B N 1
ATOM 2672 C CA . GLY B 1 167 ? -8.391 -17.266 -17.047 1 65.81 167 GLY B CA 1
ATOM 2673 C C . GLY B 1 167 ? -8.367 -18.719 -17.469 1 65.81 167 GLY B C 1
ATOM 2674 O O . GLY B 1 167 ? -9.406 -19.297 -17.797 1 65.81 167 GLY B O 1
ATOM 2675 N N . ALA B 1 168 ? -7.211 -19.234 -17.359 1 60.62 168 ALA B N 1
ATOM 2676 C CA . ALA B 1 168 ? -7.062 -20.641 -17.688 1 60.62 168 ALA B CA 1
ATOM 2677 C C . ALA B 1 168 ? -7.887 -21.516 -16.734 1 60.62 168 ALA B C 1
ATOM 2679 O O . ALA B 1 168 ? -8.461 -22.516 -17.141 1 60.62 168 ALA B O 1
ATOM 2680 N N . VAL B 1 169 ? -7.961 -21.094 -15.586 1 61.16 169 VAL B N 1
ATOM 2681 C CA . VAL B 1 169 ? -8.758 -21.828 -14.602 1 61.16 169 VAL B CA 1
ATOM 2682 C C . VAL B 1 169 ? -10.234 -21.766 -14.977 1 61.16 169 VAL B C 1
ATOM 2684 O O . VAL B 1 169 ? -10.945 -22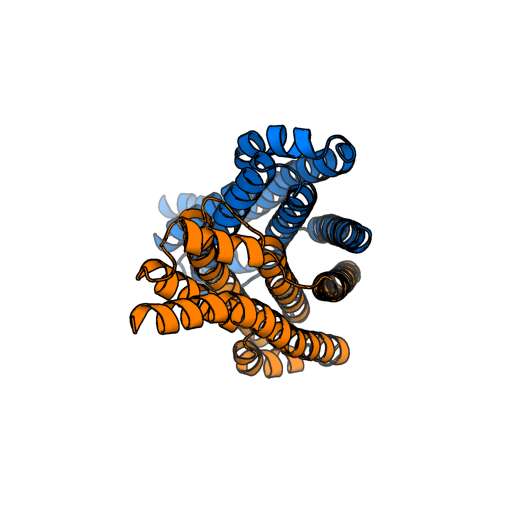.766 -14.906 1 61.16 169 VAL B O 1
ATOM 2687 N N . ARG B 1 170 ? -10.602 -20.594 -15.383 1 61.56 170 ARG B N 1
ATOM 2688 C CA . ARG B 1 170 ? -12 -20.453 -15.766 1 61.56 170 ARG B CA 1
ATOM 2689 C C . ARG B 1 170 ? -12.32 -21.297 -17 1 61.56 170 ARG B C 1
ATOM 2691 O O . ARG B 1 170 ? -13.391 -21.906 -17.094 1 61.56 170 ARG B O 1
ATOM 2698 N N . ASP B 1 171 ? -11.406 -21.219 -17.875 1 60.41 171 ASP B N 1
ATOM 2699 C CA . ASP B 1 171 ? -11.594 -22.031 -19.078 1 60.41 171 ASP B CA 1
ATOM 2700 C C . ASP B 1 171 ? -11.656 -23.516 -18.734 1 60.41 171 ASP B C 1
ATOM 2702 O O . ASP B 1 171 ? -12.477 -24.25 -19.297 1 60.41 171 ASP B O 1
ATOM 2706 N N . GLU B 1 172 ? -10.852 -23.906 -17.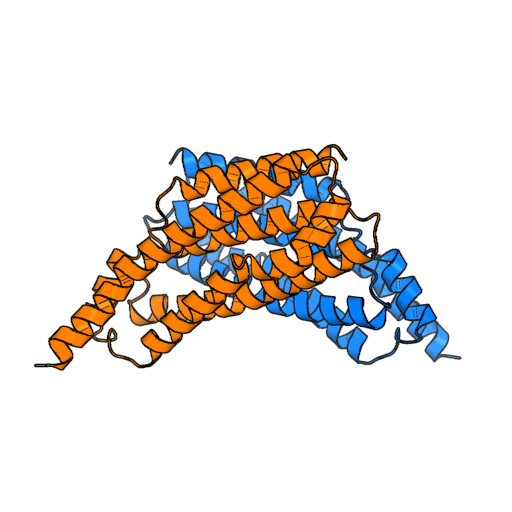906 1 54.72 172 GLU B N 1
ATOM 2707 C CA . GLU B 1 172 ? -10.906 -25.297 -17.484 1 54.72 172 GLU B CA 1
ATOM 2708 C C . GLU B 1 172 ? -12.227 -25.609 -16.781 1 54.72 172 GLU B C 1
ATOM 2710 O O . GLU B 1 172 ? -12.805 -26.688 -16.984 1 54.72 172 GLU B O 1
ATOM 2715 N N . SER B 1 173 ? -12.594 -24.719 -15.945 1 51.97 173 SER B N 1
ATOM 2716 C CA . SER B 1 173 ? -13.883 -24.906 -15.297 1 51.97 173 SER B CA 1
ATOM 2717 C C . SER B 1 173 ? -15.016 -24.938 -16.312 1 51.97 173 SER B C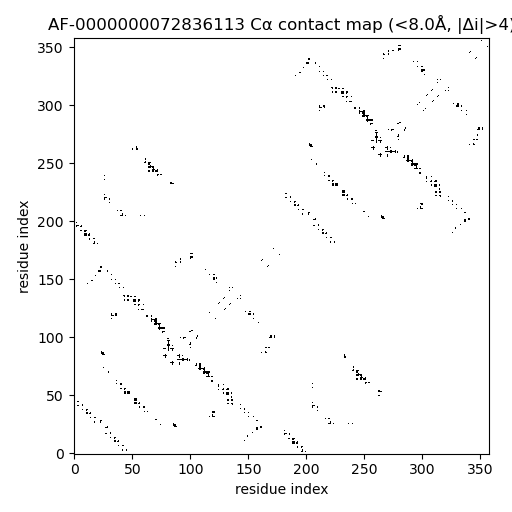 1
ATOM 2719 O O . SER B 1 173 ? -15.977 -25.703 -16.156 1 51.97 173 SER B O 1
ATOM 2721 N N . LEU B 1 174 ? -14.812 -24.031 -17.219 1 47.72 174 LEU B N 1
ATOM 2722 C CA . LEU B 1 174 ? -15.805 -24 -18.281 1 47.72 174 LEU B CA 1
ATOM 2723 C C . LEU B 1 174 ? -15.766 -25.281 -19.109 1 47.72 174 LEU B C 1
ATOM 2725 O O . LEU B 1 174 ? -16.797 -25.781 -19.547 1 47.72 174 LEU B O 1
ATOM 2729 N N . MET B 1 175 ? -14.602 -25.703 -19.344 1 46.62 175 MET B N 1
ATOM 2730 C CA . MET B 1 175 ? -14.469 -26.938 -20.109 1 46.62 175 MET B CA 1
ATOM 2731 C C . MET B 1 175 ? -14.969 -28.125 -19.312 1 46.62 175 MET B C 1
ATOM 2733 O O . MET B 1 175 ? -15.562 -29.047 -19.875 1 46.62 175 MET B O 1
ATOM 2737 N N . HIS B 1 176 ? -14.664 -28.219 -18.078 1 47.38 176 HIS B N 1
ATOM 2738 C CA . HIS B 1 176 ? -15.109 -29.391 -17.328 1 47.38 176 HIS B CA 1
ATOM 2739 C C . HIS B 1 176 ? -16.531 -29.203 -16.828 1 47.38 176 HIS B C 1
ATOM 2741 O O . HIS B 1 176 ? -17.172 -30.156 -16.375 1 47.38 176 HIS B O 1
ATOM 2747 N N . GLY B 1 177 ? -16.938 -28.062 -16.609 1 41.22 177 GLY B N 1
ATOM 2748 C CA . GLY B 1 177 ? -18.359 -27.906 -16.328 1 41.22 177 GLY B CA 1
ATOM 2749 C C . GLY B 1 177 ? -19.25 -28.453 -17.422 1 41.22 177 GLY B C 1
ATOM 2750 O O . GLY B 1 177 ? -20.453 -28.578 -17.234 1 41.22 177 GLY B O 1
ATOM 2751 N N . PHE B 1 178 ? -18.859 -28.422 -18.609 1 36.16 178 PHE B N 1
ATOM 2752 C CA . PHE B 1 178 ? -19.656 -29.016 -19.672 1 36.16 178 PHE B CA 1
ATOM 2753 C C . PHE B 1 178 ? -19.469 -30.531 -19.703 1 36.16 178 PHE B C 1
ATOM 2755 O O . PHE B 1 178 ? -20.109 -31.234 -20.516 1 36.16 178 PHE B O 1
ATOM 2762 N N . GLU B 1 179 ? -18.688 -31.109 -18.953 1 32.28 179 GLU B N 1
ATOM 2763 C CA . GLU B 1 179 ? -18.875 -32.562 -18.875 1 32.28 179 GLU B CA 1
ATOM 2764 C C . GLU B 1 179 ? -19.844 -32.938 -17.766 1 32.28 179 GLU B C 1
ATOM 2766 O O . GLU B 1 179 ? -19.859 -32.312 -16.703 1 32.28 179 GLU B O 1
#

Radius of gyration: 20.61 Å; Cα contacts (8 Å, |Δi|>4): 502; chains: 2; bounding box: 42×59×51 Å